Protein AF-A0A518C0G3-F1 (afdb_monomer)

InterPro domains:
  IPR006976 VanZ-LLP1 [PF04892] (58-134)

Sequence (285 aa):
MTGPGRDGVERLRRGRTPFERFADRAARPLLVVYAPVLVLATHWPGLALPSATPVFQTDKLVHVFAFGFLGWLALHCGFGVRLLGSHGSRLVTTLAVVVFALVDEYTQQFVNRYTGVEDAVANTIGVLTAFLISRPRHQIPRRDVLAWVSRVLNLVITPGLILLFLLPAANPYLIRLAEAVGLSRYGADKPGHLYVGAAWTVLLATAMPAGITRPRLSFLLTVVVMAASAPLIEWAQRGSGRGFEAADVYWHELGLLAALMAWALLAAAQPLLRRVGIGTRTHDR

Structure (mmCIF, N/CA/C/O backbone):
data_AF-A0A518C0G3-F1
#
_entry.id   AF-A0A518C0G3-F1
#
loop_
_atom_site.group_PDB
_atom_site.id
_atom_site.type_symbol
_atom_site.label_atom_id
_atom_site.label_alt_id
_atom_site.label_comp_id
_atom_site.label_asym_id
_atom_site.label_entity_id
_atom_site.label_seq_id
_atom_site.pdbx_PDB_ins_code
_atom_site.Cartn_x
_atom_site.Cartn_y
_atom_site.Cartn_z
_atom_site.occupancy
_atom_site.B_iso_or_equiv
_atom_site.auth_seq_id
_atom_site.auth_comp_id
_atom_site.auth_asym_id
_atom_site.auth_atom_id
_atom_site.pdbx_PDB_model_num
ATOM 1 N N . MET A 1 1 ? -3.080 -0.673 36.434 1.00 46.34 1 MET A N 1
ATOM 2 C CA . MET A 1 1 ? -3.834 -0.717 35.161 1.00 46.34 1 MET A CA 1
ATOM 3 C C . MET A 1 1 ? -4.753 -1.925 35.198 1.00 46.34 1 MET A C 1
ATOM 5 O O . MET A 1 1 ? -4.274 -3.045 35.082 1.00 46.34 1 MET A O 1
ATOM 9 N N . THR A 1 2 ? -6.045 -1.727 35.449 1.00 58.03 2 THR A N 1
ATOM 10 C CA . THR A 1 2 ? -7.036 -2.803 35.361 1.00 58.03 2 THR A CA 1
ATOM 11 C C . THR A 1 2 ? -7.244 -3.125 33.883 1.00 58.03 2 THR A C 1
ATOM 13 O O . THR A 1 2 ? -7.503 -2.232 33.076 1.00 58.03 2 THR A O 1
ATOM 16 N N . GLY A 1 3 ? -7.029 -4.385 33.497 1.00 54.09 3 GLY A N 1
ATOM 17 C CA . GLY A 1 3 ? -7.282 -4.827 32.127 1.00 54.09 3 GLY A CA 1
ATOM 18 C C . GLY A 1 3 ? -8.727 -4.521 31.714 1.00 54.09 3 GLY A C 1
ATOM 19 O O . GLY A 1 3 ? -9.587 -4.352 32.583 1.00 54.09 3 GLY A O 1
ATOM 20 N N . PRO A 1 4 ? -9.021 -4.435 30.406 1.00 56.25 4 PRO A N 1
ATOM 21 C CA . PRO A 1 4 ? -10.387 -4.227 29.949 1.00 56.25 4 PRO A CA 1
ATOM 22 C C . PRO A 1 4 ? -11.284 -5.302 30.573 1.00 56.25 4 PRO A C 1
ATOM 24 O O . PRO A 1 4 ? -11.034 -6.495 30.392 1.00 56.25 4 PRO A O 1
ATOM 27 N N . GLY A 1 5 ? -12.297 -4.880 31.338 1.00 75.38 5 GLY A N 1
ATOM 28 C CA . GLY A 1 5 ? -13.276 -5.792 31.933 1.00 75.38 5 GLY A CA 1
ATOM 29 C C . GLY A 1 5 ? -13.902 -6.696 30.866 1.00 75.38 5 GLY A C 1
ATOM 30 O O . GLY A 1 5 ? -13.868 -6.365 29.677 1.00 75.38 5 GLY A O 1
ATOM 31 N N . ARG A 1 6 ? -14.471 -7.842 31.268 1.00 74.62 6 ARG A N 1
ATOM 32 C CA . ARG A 1 6 ? -15.090 -8.832 30.355 1.00 74.62 6 ARG A CA 1
ATOM 33 C C . ARG A 1 6 ? -15.986 -8.181 29.285 1.00 74.62 6 ARG A C 1
ATOM 35 O O . ARG A 1 6 ? -15.892 -8.541 28.111 1.00 74.62 6 ARG A O 1
ATOM 42 N N . ASP A 1 7 ? -16.722 -7.139 29.656 1.00 74.94 7 ASP A N 1
ATOM 43 C CA . ASP A 1 7 ? -17.588 -6.343 28.778 1.00 74.94 7 ASP A CA 1
ATOM 44 C C . ASP A 1 7 ? -16.860 -5.676 27.599 1.00 74.94 7 ASP A C 1
ATOM 46 O O . ASP A 1 7 ? -17.432 -5.491 26.522 1.00 74.94 7 ASP A O 1
ATOM 50 N N . GLY A 1 8 ? -15.595 -5.293 27.780 1.00 66.62 8 GLY A N 1
ATOM 51 C CA . GLY A 1 8 ? -14.762 -4.709 26.730 1.00 66.62 8 GLY A CA 1
ATOM 52 C C . GLY A 1 8 ? -14.403 -5.736 25.658 1.00 66.62 8 GLY A C 1
ATOM 53 O O . GLY A 1 8 ? -14.511 -5.454 24.465 1.00 66.62 8 GLY A O 1
ATOM 54 N N . VAL A 1 9 ? -14.053 -6.958 26.070 1.00 65.06 9 VAL A N 1
ATOM 55 C CA . VAL A 1 9 ? -13.748 -8.067 25.150 1.00 65.06 9 VAL A CA 1
ATOM 56 C C . VAL A 1 9 ? -14.988 -8.464 24.347 1.00 65.06 9 VAL A C 1
ATOM 58 O O . VAL A 1 9 ? -14.898 -8.736 23.146 1.00 65.06 9 VAL A O 1
ATOM 61 N N . GLU A 1 10 ? -16.160 -8.449 24.977 1.00 69.75 10 GLU A N 1
ATOM 62 C CA . GLU A 1 10 ? -17.415 -8.792 24.314 1.00 69.75 10 GLU A CA 1
ATOM 63 C C . GLU A 1 10 ? -17.866 -7.724 23.309 1.00 69.75 10 GLU A C 1
ATOM 65 O O . GLU A 1 10 ? -18.252 -8.062 22.187 1.00 69.75 10 GLU A O 1
ATOM 70 N N . ARG A 1 11 ? -17.727 -6.432 23.642 1.00 69.81 11 ARG A N 1
ATOM 71 C CA . ARG A 1 11 ? -17.978 -5.338 22.685 1.00 69.81 11 ARG A CA 1
ATOM 72 C C . ARG A 1 11 ? -17.060 -5.420 21.469 1.00 69.81 11 ARG A C 1
ATOM 74 O O . ARG A 1 11 ? -17.524 -5.247 20.344 1.00 69.81 11 ARG A O 1
ATOM 81 N N . LEU A 1 12 ? -15.786 -5.754 21.677 1.00 64.50 12 LEU A N 1
ATOM 82 C CA . LEU A 1 12 ? -14.821 -5.945 20.592 1.00 64.50 12 LEU A CA 1
ATOM 83 C C . LEU A 1 12 ? -15.178 -7.133 19.686 1.00 64.50 12 LEU A C 1
ATOM 85 O O . LEU A 1 12 ? -14.951 -7.076 18.478 1.00 64.50 12 LEU A O 1
ATOM 89 N N . ARG A 1 13 ? -15.773 -8.199 20.236 1.00 65.62 13 ARG A N 1
ATOM 90 C CA . ARG A 1 13 ? -16.263 -9.343 19.449 1.00 65.62 13 ARG A CA 1
ATOM 91 C C . ARG A 1 13 ? -17.519 -9.023 18.638 1.00 65.62 13 ARG A C 1
ATOM 93 O O . ARG A 1 13 ? -17.646 -9.522 17.520 1.00 65.62 13 ARG A O 1
ATOM 100 N N . ARG A 1 14 ? -18.427 -8.195 19.167 1.00 71.75 14 ARG A N 1
ATOM 101 C CA . ARG A 1 14 ? -19.686 -7.829 18.490 1.00 71.75 14 ARG A CA 1
ATOM 102 C C . ARG A 1 14 ? -19.479 -6.927 17.266 1.00 71.75 14 ARG A C 1
ATOM 104 O O . ARG A 1 14 ? -20.322 -6.935 16.380 1.00 71.75 14 ARG A O 1
ATOM 111 N N . GLY A 1 15 ? -18.354 -6.213 17.178 1.00 70.00 15 GLY A N 1
ATOM 112 C CA . GLY A 1 15 ? -18.051 -5.311 16.060 1.00 70.00 15 GLY A CA 1
ATOM 113 C C . GLY A 1 15 ? -17.586 -5.974 14.756 1.00 70.00 15 GLY A C 1
ATOM 114 O O . GLY A 1 15 ? -17.488 -5.276 13.751 1.00 70.00 15 GLY A O 1
ATOM 115 N N . ARG A 1 16 ? -17.288 -7.284 14.743 1.00 75.19 16 ARG A N 1
ATOM 116 C CA . ARG A 1 16 ? -16.789 -7.967 13.533 1.00 75.19 16 ARG A CA 1
ATOM 117 C C . ARG A 1 16 ? -17.912 -8.428 12.615 1.00 75.19 16 ARG A C 1
ATOM 119 O O . ARG A 1 16 ? -18.912 -8.986 13.081 1.00 75.19 16 ARG A O 1
ATOM 126 N N . THR A 1 17 ? -17.707 -8.277 11.311 1.00 80.19 17 THR A N 1
ATOM 127 C CA . THR A 1 17 ? -18.634 -8.812 10.304 1.00 80.19 17 THR A CA 1
ATOM 128 C C . THR A 1 17 ? -18.590 -10.350 10.282 1.00 80.19 17 THR A C 1
ATOM 130 O O . THR A 1 17 ? -17.596 -10.954 10.705 1.00 80.19 17 THR A O 1
ATOM 133 N N . PRO A 1 18 ? -19.648 -11.037 9.806 1.00 81.25 18 PRO A N 1
ATOM 134 C CA . PRO A 1 18 ? -19.611 -12.488 9.608 1.00 81.25 18 PRO A CA 1
ATOM 135 C C . PRO A 1 18 ? -18.429 -12.943 8.740 1.00 81.25 18 PRO A C 1
ATOM 137 O O . PRO A 1 18 ? -17.791 -13.942 9.066 1.00 81.25 18 PRO A O 1
ATOM 140 N N . PHE A 1 19 ? -18.096 -12.165 7.705 1.00 78.69 19 PHE A N 1
ATOM 141 C CA . PHE A 1 19 ? -16.970 -12.423 6.811 1.00 78.69 19 PHE A CA 1
ATOM 142 C C . PHE A 1 19 ? -15.618 -12.360 7.533 1.00 78.69 19 PHE A C 1
ATOM 144 O O . PHE A 1 19 ? -14.830 -13.290 7.418 1.00 78.69 19 PHE A O 1
ATOM 151 N N . GLU A 1 20 ? -15.366 -11.332 8.352 1.00 78.88 20 GLU A N 1
ATOM 152 C CA . GLU A 1 20 ? -14.119 -11.220 9.131 1.00 78.88 20 GLU A CA 1
ATOM 153 C C . GLU A 1 20 ? -13.939 -12.401 10.095 1.00 78.88 20 GLU A C 1
ATOM 155 O O . GLU A 1 20 ? -12.840 -12.932 10.242 1.00 78.88 20 GLU A O 1
ATOM 160 N N . ARG A 1 21 ? -15.028 -12.860 10.729 1.00 82.44 21 ARG A N 1
ATOM 161 C CA . ARG A 1 21 ? -14.990 -14.042 11.607 1.00 82.44 21 ARG A CA 1
ATOM 162 C C . ARG A 1 21 ? -14.687 -15.323 10.840 1.00 82.44 21 ARG A C 1
ATOM 164 O O . ARG A 1 21 ? -13.979 -16.181 11.365 1.00 82.44 21 ARG A O 1
ATOM 171 N N . PHE A 1 22 ? -15.252 -15.473 9.645 1.00 83.75 22 PHE A N 1
ATOM 172 C CA . PHE A 1 22 ? -14.947 -16.594 8.764 1.00 83.75 22 PHE A CA 1
ATOM 173 C C . PHE A 1 22 ? -13.479 -16.553 8.324 1.00 83.75 22 PHE A C 1
ATOM 175 O O . PHE A 1 22 ? -12.771 -17.535 8.525 1.00 83.75 22 PHE A O 1
ATOM 182 N N . ALA A 1 23 ? -13.004 -15.401 7.842 1.00 82.31 23 ALA A N 1
ATOM 183 C CA . ALA A 1 23 ? -11.619 -15.180 7.438 1.00 82.31 23 ALA A CA 1
ATOM 184 C C . ALA A 1 23 ? -10.632 -15.504 8.568 1.00 82.31 23 ALA A C 1
ATOM 186 O O . ALA A 1 23 ? -9.712 -16.283 8.363 1.00 82.31 23 ALA A O 1
ATOM 187 N N . ASP A 1 24 ? -10.862 -15.003 9.787 1.00 84.31 24 ASP A N 1
ATOM 188 C CA . ASP A 1 24 ? -10.018 -15.305 10.952 1.00 84.31 24 ASP A CA 1
ATOM 189 C C . ASP A 1 24 ? -9.953 -16.813 11.273 1.00 84.31 24 ASP A C 1
ATOM 191 O O . ASP A 1 24 ? -8.913 -17.317 11.701 1.00 84.31 24 ASP A O 1
ATOM 195 N N . ARG A 1 25 ? -11.064 -17.544 11.100 1.00 87.00 25 ARG A N 1
ATOM 196 C CA . ARG A 1 25 ? -11.127 -18.995 11.356 1.00 87.00 25 ARG A CA 1
ATOM 197 C C . ARG A 1 25 ? -10.454 -19.797 10.249 1.00 87.00 25 ARG A C 1
ATOM 199 O O . ARG A 1 25 ? -9.753 -20.759 10.547 1.00 87.00 25 ARG A O 1
ATOM 206 N N . ALA A 1 26 ? -10.664 -19.396 9.000 1.00 88.62 26 ALA A N 1
ATOM 207 C CA . ALA A 1 26 ? -10.101 -20.053 7.830 1.00 88.62 26 ALA A CA 1
ATOM 208 C C . ALA A 1 26 ? -8.611 -19.732 7.640 1.00 88.62 26 ALA A C 1
ATOM 210 O O . ALA A 1 26 ? -7.885 -20.547 7.084 1.00 88.62 26 ALA A O 1
ATOM 211 N N . ALA A 1 27 ? -8.126 -18.589 8.136 1.00 88.69 27 ALA A N 1
ATOM 212 C CA . ALA A 1 27 ? -6.765 -18.125 7.881 1.00 88.69 27 ALA A CA 1
ATOM 213 C C . ALA A 1 27 ? -5.691 -19.123 8.324 1.00 88.69 27 ALA A C 1
ATOM 215 O O . ALA A 1 27 ? -4.725 -19.325 7.602 1.00 88.69 27 ALA A O 1
ATOM 216 N N . ARG A 1 28 ? -5.861 -19.774 9.482 1.00 85.88 28 ARG A N 1
ATOM 217 C CA . ARG A 1 28 ? -4.888 -20.756 9.993 1.00 85.88 28 ARG A CA 1
ATOM 218 C C . ARG A 1 28 ? -4.760 -21.995 9.107 1.00 85.88 28 ARG A C 1
ATOM 220 O O . ARG A 1 28 ? -3.645 -22.250 8.662 1.00 85.88 28 ARG A O 1
ATOM 227 N N . PRO A 1 29 ? -5.837 -22.761 8.836 1.00 84.62 29 PRO A N 1
ATOM 228 C CA . PRO A 1 29 ? -5.725 -23.912 7.948 1.00 84.62 29 PRO A CA 1
ATOM 229 C C . PRO A 1 29 ? -5.304 -23.496 6.536 1.00 84.62 29 PRO A C 1
ATOM 231 O O . PRO A 1 29 ? -4.465 -24.165 5.942 1.00 84.62 29 PRO A O 1
ATOM 234 N N . LEU A 1 30 ? -5.801 -22.360 6.029 1.00 87.88 30 LEU A N 1
ATOM 235 C CA . LEU A 1 30 ? -5.384 -21.850 4.724 1.00 87.88 30 LEU A CA 1
ATOM 236 C C . LEU A 1 30 ? -3.899 -21.513 4.690 1.00 87.88 30 LEU A C 1
ATOM 238 O O . LEU A 1 30 ? -3.251 -21.885 3.730 1.00 87.88 30 LEU A O 1
ATOM 242 N N . LEU A 1 31 ? -3.332 -20.873 5.714 1.00 87.88 31 LEU A N 1
ATOM 243 C CA . LEU A 1 31 ? -1.903 -20.559 5.740 1.00 87.88 31 LEU A CA 1
ATOM 244 C C . LEU A 1 31 ? -1.036 -21.822 5.751 1.00 87.88 31 LEU A C 1
ATOM 246 O O . LEU A 1 31 ? -0.038 -21.872 5.039 1.00 87.88 31 LEU A O 1
ATOM 250 N N . VAL A 1 32 ? -1.428 -22.833 6.535 1.00 84.12 32 VAL A N 1
ATOM 251 C CA . VAL A 1 32 ? -0.708 -24.116 6.627 1.00 84.12 32 VAL A CA 1
ATOM 252 C C . VAL A 1 32 ? -0.649 -24.824 5.275 1.00 84.12 32 VAL A C 1
ATOM 254 O O . VAL A 1 32 ? 0.361 -25.444 4.970 1.00 84.12 32 VAL A O 1
ATOM 257 N N . VAL A 1 33 ? -1.701 -24.718 4.461 1.00 87.44 33 VAL A N 1
ATOM 258 C CA . VAL A 1 33 ? -1.741 -25.310 3.114 1.00 87.44 33 VAL A CA 1
ATOM 259 C C . VAL A 1 33 ? -1.098 -24.389 2.074 1.00 87.44 33 VAL A C 1
ATOM 261 O O . VAL A 1 33 ? -0.327 -24.838 1.233 1.00 87.44 33 VAL A O 1
ATOM 264 N N . TYR A 1 34 ? -1.394 -23.093 2.133 1.00 89.50 34 TYR A N 1
ATOM 265 C CA . TYR A 1 34 ? -1.005 -22.110 1.127 1.00 89.50 34 TYR A CA 1
ATOM 266 C C . TYR A 1 34 ? 0.494 -21.824 1.131 1.00 89.50 34 TYR A C 1
ATOM 268 O O . TYR A 1 34 ? 1.073 -21.714 0.059 1.00 89.50 34 TYR A O 1
ATOM 276 N N . ALA A 1 35 ? 1.142 -21.728 2.297 1.00 89.75 35 ALA A N 1
ATOM 277 C CA . ALA A 1 35 ? 2.574 -21.433 2.346 1.00 89.75 35 ALA A CA 1
ATOM 278 C C . ALA A 1 35 ? 3.430 -22.530 1.670 1.00 89.75 35 ALA A C 1
ATOM 280 O O . ALA A 1 35 ? 4.239 -22.172 0.817 1.00 89.75 35 ALA A O 1
ATOM 281 N N . PRO A 1 36 ? 3.230 -23.841 1.927 1.00 87.50 36 PRO A N 1
ATOM 282 C CA . PRO A 1 36 ? 3.908 -24.894 1.167 1.00 87.50 36 PRO A CA 1
ATOM 283 C C . PRO A 1 36 ? 3.595 -24.867 -0.331 1.00 87.50 36 PRO A C 1
ATOM 285 O O . PRO A 1 36 ? 4.504 -25.025 -1.138 1.00 87.50 36 PRO A O 1
ATOM 288 N N . VAL A 1 37 ? 2.331 -24.643 -0.713 1.00 91.69 37 VAL A N 1
ATOM 289 C CA . VAL A 1 37 ? 1.944 -24.528 -2.132 1.00 91.69 37 VAL A CA 1
ATOM 290 C C . VAL A 1 37 ? 2.673 -23.366 -2.803 1.00 91.69 37 VAL A C 1
ATOM 292 O O . VAL A 1 37 ? 3.155 -23.523 -3.920 1.00 91.69 37 VAL A O 1
ATOM 295 N N . LEU A 1 38 ? 2.789 -22.227 -2.118 1.00 92.75 38 LEU A N 1
ATOM 296 C CA . LEU A 1 38 ? 3.497 -21.058 -2.621 1.00 92.75 38 LEU A CA 1
ATOM 297 C C . LEU A 1 38 ? 4.988 -21.353 -2.825 1.00 92.75 38 LEU A C 1
ATOM 299 O O . LEU A 1 38 ? 5.482 -21.103 -3.916 1.00 92.75 38 LEU A O 1
ATOM 303 N N . VAL A 1 39 ? 5.662 -21.955 -1.837 1.00 92.25 39 VAL A N 1
ATOM 304 C CA . VAL A 1 39 ? 7.082 -22.352 -1.948 1.00 92.25 39 VAL A CA 1
ATOM 305 C C . VAL A 1 39 ? 7.291 -23.320 -3.113 1.00 92.25 39 VAL A C 1
ATOM 307 O O . VAL A 1 39 ? 8.200 -23.146 -3.917 1.00 92.25 39 VAL A O 1
ATOM 310 N N . LEU A 1 40 ? 6.433 -24.338 -3.243 1.00 92.62 40 LEU A N 1
ATOM 311 C CA . LEU A 1 40 ? 6.517 -25.293 -4.352 1.00 92.62 40 LEU A CA 1
ATOM 312 C C . LEU A 1 40 ? 6.304 -24.615 -5.710 1.00 92.62 40 LEU A C 1
ATOM 314 O O . LEU A 1 40 ? 6.968 -24.978 -6.677 1.00 92.62 40 LEU A O 1
ATOM 318 N N . ALA A 1 41 ? 5.398 -23.638 -5.787 1.00 91.56 41 ALA A N 1
ATOM 319 C CA . ALA A 1 41 ? 5.136 -22.893 -7.010 1.00 91.56 41 ALA A CA 1
ATOM 320 C C . ALA A 1 41 ? 6.315 -21.984 -7.397 1.00 91.56 41 ALA A C 1
ATOM 322 O O . ALA A 1 41 ? 6.698 -21.964 -8.565 1.00 91.56 41 ALA A O 1
ATOM 323 N N . THR A 1 42 ? 6.923 -21.273 -6.442 1.00 92.75 42 THR A N 1
ATOM 324 C CA . THR A 1 42 ? 8.071 -20.385 -6.704 1.00 92.75 42 THR A CA 1
ATOM 325 C C . THR A 1 42 ? 9.347 -21.161 -7.040 1.00 92.75 42 THR A C 1
ATOM 327 O O . THR A 1 42 ? 10.171 -20.696 -7.831 1.00 92.75 42 THR A O 1
ATOM 330 N N . HIS A 1 43 ? 9.474 -22.386 -6.522 1.00 93.69 43 HIS A N 1
ATOM 331 C CA . HIS A 1 43 ? 10.603 -23.284 -6.772 1.00 93.69 43 HIS A CA 1
ATOM 332 C C . HIS A 1 43 ? 10.378 -24.262 -7.933 1.00 93.69 43 HIS A C 1
ATOM 334 O O . HIS A 1 43 ? 11.219 -25.133 -8.164 1.00 93.69 43 HIS A O 1
ATOM 340 N N . TRP A 1 44 ? 9.270 -24.150 -8.674 1.00 92.31 44 TRP A N 1
ATOM 341 C CA . TRP A 1 44 ? 8.991 -25.067 -9.775 1.00 92.31 44 TRP A CA 1
ATOM 342 C C . TRP A 1 44 ? 9.977 -24.847 -10.939 1.00 92.31 44 TRP A C 1
ATOM 344 O O . TRP A 1 44 ? 9.965 -23.773 -11.554 1.00 92.31 44 TRP A O 1
ATOM 354 N N . PRO A 1 45 ? 10.827 -25.834 -11.292 1.00 91.12 45 PRO A N 1
ATOM 355 C CA . PRO A 1 45 ? 11.850 -25.648 -12.316 1.00 91.12 45 PRO A CA 1
ATOM 356 C C . PRO A 1 45 ? 11.234 -25.346 -13.683 1.00 91.12 45 PRO A C 1
ATOM 358 O O . PRO A 1 45 ? 10.288 -26.004 -14.115 1.00 91.12 45 PRO A O 1
ATOM 361 N N . GLY A 1 46 ? 11.782 -24.350 -14.381 1.00 84.56 46 GLY A N 1
ATOM 362 C CA . GLY A 1 46 ? 11.328 -23.985 -15.726 1.00 84.56 46 GLY A CA 1
ATOM 363 C C . GLY A 1 46 ? 9.932 -23.357 -15.790 1.00 84.56 46 GLY A C 1
ATOM 364 O O . GLY A 1 46 ? 9.402 -23.190 -16.888 1.00 84.56 46 GLY A O 1
ATOM 365 N N . LEU A 1 47 ? 9.329 -22.985 -14.653 1.00 84.12 47 LEU A N 1
ATOM 366 C CA . LEU A 1 47 ? 8.103 -22.194 -14.664 1.00 84.12 47 LEU A CA 1
ATOM 367 C C . LEU A 1 47 ? 8.417 -20.798 -15.216 1.00 84.12 47 LEU A C 1
ATOM 369 O O . LEU A 1 47 ? 9.069 -19.991 -14.554 1.00 84.12 47 LEU A O 1
ATOM 373 N N . ALA A 1 48 ? 7.963 -20.530 -16.437 1.00 83.50 48 ALA A N 1
ATOM 374 C CA . ALA A 1 48 ? 8.017 -19.220 -17.068 1.00 83.50 48 ALA A CA 1
ATOM 375 C C . ALA A 1 48 ? 6.588 -18.694 -17.214 1.00 83.50 48 ALA A C 1
ATOM 377 O O . ALA A 1 48 ? 5.761 -19.298 -17.900 1.00 83.50 48 ALA A O 1
ATOM 378 N N . LEU A 1 49 ? 6.285 -17.578 -16.553 1.00 81.62 49 LEU A N 1
ATOM 379 C CA . LEU A 1 49 ? 5.010 -16.902 -16.748 1.00 81.62 49 LEU A CA 1
ATOM 380 C C . LEU A 1 49 ? 5.064 -16.070 -18.039 1.00 81.62 49 LEU A C 1
ATOM 382 O O . LEU A 1 49 ? 6.091 -15.446 -18.316 1.00 81.62 49 LEU A O 1
ATOM 386 N N . PRO A 1 50 ? 3.981 -16.030 -18.839 1.00 80.31 50 PRO A N 1
ATOM 387 C CA . PRO A 1 50 ? 3.933 -15.189 -20.028 1.00 80.31 50 PRO A CA 1
ATOM 388 C C . PRO A 1 50 ? 4.164 -13.720 -19.652 1.00 80.31 50 PRO A C 1
ATOM 390 O O . PRO A 1 50 ? 3.387 -13.137 -18.890 1.00 80.31 50 PRO A O 1
ATOM 393 N N . SER A 1 51 ? 5.212 -13.100 -20.192 1.00 76.88 51 SER A N 1
ATOM 394 C CA . SER A 1 51 ? 5.408 -11.656 -20.092 1.00 76.88 51 SER A CA 1
ATOM 395 C C . SER A 1 51 ? 4.638 -10.981 -21.226 1.00 76.88 51 SER A C 1
ATOM 397 O O . SER A 1 51 ? 4.957 -11.134 -22.401 1.00 76.88 51 SER A O 1
ATOM 399 N N . ALA A 1 52 ? 3.568 -10.257 -20.883 1.00 67.62 52 ALA A N 1
ATOM 400 C CA . ALA A 1 52 ? 2.729 -9.600 -21.885 1.00 67.62 52 ALA A CA 1
ATOM 401 C C . ALA A 1 52 ? 3.495 -8.494 -22.632 1.00 67.62 52 ALA A C 1
ATOM 403 O O . ALA A 1 52 ? 3.302 -8.318 -23.831 1.00 67.62 52 ALA A O 1
ATOM 404 N N . THR A 1 53 ? 4.367 -7.754 -21.933 1.00 73.25 53 THR A N 1
ATOM 405 C CA . THR A 1 53 ? 5.258 -6.729 -22.503 1.00 73.25 53 THR A CA 1
ATOM 406 C C . THR A 1 53 ? 6.487 -6.511 -21.599 1.00 73.25 53 THR A C 1
ATOM 408 O O . THR A 1 53 ? 6.435 -6.870 -20.421 1.00 73.25 53 THR A O 1
ATOM 411 N N . PRO A 1 54 ? 7.569 -5.860 -22.080 1.00 69.88 54 PRO A N 1
ATOM 412 C CA . PRO A 1 54 ? 8.720 -5.488 -21.241 1.00 69.88 54 PRO A CA 1
ATOM 413 C C . PRO A 1 54 ? 8.355 -4.573 -20.061 1.00 69.88 54 PRO A C 1
ATOM 415 O O . PRO A 1 54 ? 9.021 -4.585 -19.030 1.00 69.88 54 PRO A O 1
ATOM 418 N N . VAL A 1 55 ? 7.290 -3.783 -20.227 1.00 59.62 55 VAL A N 1
ATOM 419 C CA . VAL A 1 55 ? 6.817 -2.777 -19.267 1.00 59.62 55 VAL A CA 1
ATOM 420 C C . VAL A 1 55 ? 5.852 -3.378 -18.245 1.00 59.62 55 VAL A C 1
ATOM 422 O O . VAL A 1 55 ? 5.870 -3.013 -17.074 1.00 59.62 55 VAL A O 1
ATOM 425 N N . PHE A 1 56 ? 5.002 -4.301 -18.689 1.00 67.50 56 PHE A N 1
ATOM 426 C CA . PHE A 1 56 ? 4.005 -4.964 -17.862 1.00 67.50 56 PHE A CA 1
ATOM 427 C C . PHE A 1 56 ? 4.343 -6.445 -17.748 1.00 67.50 56 PHE A C 1
ATOM 429 O O . PHE A 1 56 ? 3.915 -7.283 -18.548 1.00 67.50 56 PHE A O 1
ATOM 436 N N . GLN A 1 57 ? 5.149 -6.749 -16.739 1.00 80.12 57 GLN A N 1
ATOM 437 C CA . GLN A 1 57 ? 5.542 -8.110 -16.423 1.00 80.12 57 GLN A CA 1
ATOM 438 C C . GLN A 1 57 ? 4.467 -8.729 -15.526 1.00 80.12 57 GLN A C 1
ATOM 440 O O . GLN A 1 57 ? 4.450 -8.507 -14.316 1.00 80.12 57 GLN A O 1
ATOM 445 N N . THR A 1 58 ? 3.548 -9.488 -16.133 1.00 83.62 58 THR A N 1
ATOM 446 C CA . THR A 1 58 ? 2.449 -10.191 -15.441 1.00 83.62 58 THR A CA 1
ATOM 447 C C . THR A 1 58 ? 2.951 -11.037 -14.266 1.00 83.62 58 THR A C 1
ATOM 449 O O . THR A 1 58 ? 2.285 -11.121 -13.238 1.00 83.62 58 THR A O 1
ATOM 452 N N . ASP A 1 59 ? 4.159 -11.582 -14.394 1.00 88.56 59 ASP A N 1
ATOM 453 C CA . ASP A 1 59 ? 4.928 -12.238 -13.338 1.00 88.56 59 ASP A CA 1
ATOM 454 C C . ASP A 1 59 ? 4.993 -11.411 -12.037 1.00 88.56 59 ASP A C 1
ATOM 456 O O . ASP A 1 59 ? 4.549 -11.867 -10.985 1.00 88.56 59 ASP A O 1
ATOM 460 N N . LYS A 1 60 ? 5.377 -10.131 -12.108 1.00 87.69 60 LYS A N 1
ATOM 461 C CA . LYS A 1 60 ? 5.489 -9.259 -10.923 1.00 87.69 60 LYS A CA 1
ATOM 462 C C . LYS A 1 60 ? 4.148 -9.020 -10.237 1.00 87.69 60 LYS A C 1
ATOM 464 O O . LYS A 1 60 ? 4.086 -8.905 -9.015 1.00 87.69 60 LYS A O 1
ATOM 469 N N . LEU A 1 61 ? 3.051 -8.977 -10.995 1.00 84.94 61 LEU A N 1
ATOM 470 C CA . LEU A 1 61 ? 1.716 -8.898 -10.398 1.00 84.94 61 LEU A CA 1
ATOM 471 C C . LEU A 1 61 ? 1.355 -10.180 -9.658 1.00 84.94 61 LEU A C 1
ATOM 473 O O . LEU A 1 61 ? 0.804 -10.103 -8.560 1.00 84.94 61 LEU A O 1
ATOM 477 N N . VAL A 1 62 ? 1.684 -11.342 -10.226 1.00 91.25 62 VAL A N 1
ATOM 478 C CA . VAL A 1 62 ? 1.488 -12.632 -9.554 1.00 91.25 62 VAL A CA 1
ATOM 479 C C . VAL A 1 62 ? 2.246 -12.647 -8.229 1.00 91.25 62 VAL A C 1
ATOM 481 O O . VAL A 1 62 ? 1.643 -12.975 -7.211 1.00 91.25 62 VAL A O 1
ATOM 484 N N . HIS A 1 63 ? 3.494 -12.181 -8.209 1.00 93.69 63 HIS A N 1
ATOM 485 C CA . HIS A 1 63 ? 4.292 -12.017 -6.992 1.00 93.69 63 HIS A CA 1
ATOM 486 C C . HIS A 1 63 ? 3.615 -11.101 -5.951 1.00 93.69 63 HIS A C 1
ATOM 488 O O . HIS A 1 63 ? 3.399 -11.510 -4.804 1.00 93.69 63 HIS A O 1
ATOM 494 N N . VAL A 1 64 ? 3.170 -9.900 -6.351 1.00 87.19 64 VAL A N 1
ATOM 495 C CA . VAL A 1 64 ? 2.440 -8.969 -5.465 1.00 87.19 64 VAL A CA 1
ATOM 496 C C . VAL A 1 64 ? 1.197 -9.628 -4.859 1.00 87.19 64 VAL A C 1
ATOM 498 O O . VAL A 1 64 ? 0.980 -9.550 -3.647 1.00 87.19 64 VAL A O 1
ATOM 501 N N . PHE A 1 65 ? 0.367 -10.286 -5.671 1.00 90.75 65 PHE A N 1
ATOM 502 C CA . PHE A 1 65 ? -0.862 -10.912 -5.182 1.00 90.75 65 PHE A CA 1
ATOM 503 C C . PHE A 1 65 ? -0.584 -12.143 -4.318 1.00 90.75 65 PHE A C 1
ATOM 505 O O . PHE A 1 65 ? -1.214 -12.300 -3.269 1.00 90.75 65 PHE A O 1
ATOM 512 N N . ALA A 1 66 ? 0.367 -12.987 -4.714 1.00 94.38 66 ALA A N 1
ATOM 513 C CA . ALA A 1 66 ? 0.677 -14.227 -4.022 1.00 94.38 66 ALA A CA 1
ATOM 514 C C . ALA A 1 66 ? 1.226 -13.965 -2.613 1.00 94.38 66 ALA A C 1
ATOM 516 O O . ALA A 1 66 ? 0.730 -14.537 -1.632 1.00 94.38 66 ALA A O 1
ATOM 517 N N . PHE A 1 67 ? 2.181 -13.040 -2.492 1.00 94.69 67 PHE A N 1
ATOM 518 C CA . PHE A 1 67 ? 2.758 -12.655 -1.205 1.00 94.69 67 PHE A CA 1
ATOM 519 C C . PHE A 1 67 ? 1.870 -11.686 -0.417 1.00 94.69 67 PHE A C 1
ATOM 521 O O . PHE A 1 67 ? 1.865 -11.717 0.816 1.00 94.69 67 PHE A O 1
ATOM 528 N N . GLY A 1 68 ? 1.036 -10.888 -1.089 1.00 91.81 68 GLY A N 1
ATOM 529 C CA . GLY A 1 68 ? -0.018 -10.123 -0.426 1.00 91.81 68 GLY A CA 1
ATOM 530 C C . GLY A 1 68 ? -1.058 -11.019 0.239 1.00 91.81 68 GLY A C 1
ATOM 531 O O . GLY A 1 68 ? -1.417 -10.798 1.398 1.00 91.81 68 GLY A O 1
ATOM 532 N N . PHE A 1 69 ? -1.488 -12.089 -0.430 1.00 94.62 69 PHE A N 1
ATOM 533 C CA . PHE A 1 69 ? -2.390 -13.063 0.177 1.00 94.62 69 PHE A CA 1
ATOM 534 C C . PHE A 1 69 ? -1.726 -13.803 1.348 1.00 94.62 69 PHE A C 1
ATOM 536 O O . PHE A 1 69 ? -2.348 -13.943 2.404 1.00 94.62 69 PHE A O 1
ATOM 543 N N . LEU A 1 70 ? -0.441 -14.167 1.228 1.00 94.56 70 LEU A N 1
ATOM 544 C CA . LEU A 1 70 ? 0.337 -14.731 2.338 1.00 94.56 70 LEU A CA 1
ATOM 545 C C . LEU A 1 70 ? 0.372 -13.787 3.553 1.00 94.56 70 LEU A C 1
ATOM 547 O O . LEU A 1 70 ? 0.047 -14.194 4.672 1.00 94.56 70 LEU A O 1
ATOM 551 N N . GLY A 1 71 ? 0.718 -12.514 3.338 1.00 91.81 71 GLY A N 1
ATOM 552 C CA . GLY A 1 71 ? 0.746 -11.496 4.389 1.00 91.81 71 GLY A CA 1
ATOM 553 C C . GLY A 1 71 ? -0.622 -11.295 5.040 1.00 91.81 71 GLY A C 1
ATOM 554 O O . GLY A 1 71 ? -0.729 -11.206 6.266 1.00 91.81 71 GLY A O 1
ATOM 555 N N . TRP A 1 72 ? -1.690 -11.300 4.240 1.00 91.81 72 TRP A N 1
ATOM 556 C CA . TRP A 1 72 ? -3.062 -11.185 4.729 1.00 91.81 72 TRP A CA 1
ATOM 557 C C . TRP A 1 72 ? -3.447 -12.375 5.615 1.00 91.81 72 TRP A C 1
ATOM 559 O O . TRP A 1 72 ? -3.946 -12.164 6.726 1.00 91.81 72 TRP A O 1
ATOM 569 N N . LEU A 1 73 ? -3.154 -13.608 5.184 1.00 89.50 73 LEU A N 1
ATOM 570 C CA . LEU A 1 73 ? -3.379 -14.823 5.971 1.00 89.50 73 LEU A CA 1
ATOM 571 C C . LEU A 1 73 ? -2.594 -14.796 7.286 1.00 89.50 73 LEU A C 1
ATOM 573 O O . LEU A 1 73 ? -3.160 -15.074 8.344 1.00 89.50 73 LEU A O 1
ATOM 577 N N . ALA A 1 74 ? -1.318 -14.408 7.255 1.00 90.31 74 ALA A N 1
ATOM 578 C CA . ALA A 1 74 ? -0.476 -14.330 8.447 1.00 90.31 74 ALA A CA 1
ATOM 579 C C . ALA A 1 74 ? -1.025 -13.327 9.480 1.00 90.31 74 ALA A C 1
ATOM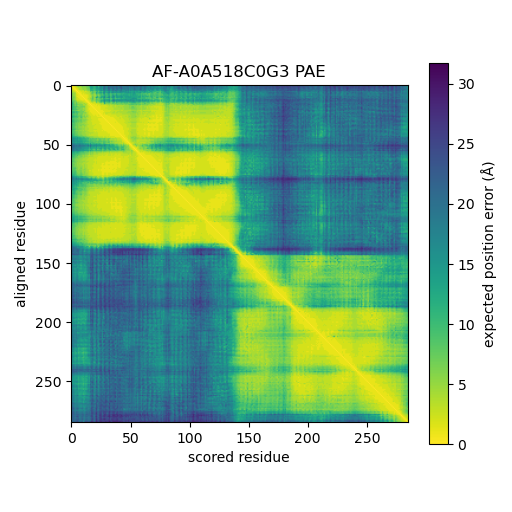 581 O O . ALA A 1 74 ? -1.127 -13.636 10.675 1.00 90.31 74 ALA A O 1
ATOM 582 N N . LEU A 1 75 ? -1.468 -12.151 9.025 1.00 89.06 75 LEU A N 1
ATOM 583 C CA . LEU A 1 75 ? -2.092 -11.135 9.877 1.00 89.06 75 LEU A CA 1
ATOM 584 C C . LEU A 1 75 ? -3.430 -11.618 10.469 1.00 89.06 75 LEU A C 1
ATOM 586 O O . LEU A 1 75 ? -3.706 -11.362 11.646 1.00 89.06 75 LEU A O 1
ATOM 590 N N . HIS A 1 76 ? -4.225 -12.378 9.705 1.00 88.31 76 HIS A N 1
ATOM 591 C CA . HIS A 1 76 ? -5.483 -12.988 10.164 1.00 88.31 76 HIS A CA 1
ATOM 592 C C . HIS A 1 76 ? -5.289 -14.273 10.981 1.00 88.31 76 HIS A C 1
ATOM 594 O O . HIS A 1 76 ? -6.174 -14.681 11.728 1.00 88.31 76 HIS A O 1
ATOM 600 N N . CYS A 1 77 ? -4.119 -14.897 10.972 1.00 86.44 77 CYS A N 1
ATOM 601 C CA . CYS A 1 77 ? -3.800 -15.921 11.966 1.00 86.44 77 CYS A CA 1
ATOM 602 C C . CYS A 1 77 ? -3.534 -15.293 13.339 1.00 86.44 77 CYS A C 1
ATOM 604 O O . CYS A 1 77 ? -3.813 -15.903 14.380 1.00 86.44 77 CYS A O 1
ATOM 606 N N . GLY A 1 78 ? -3.045 -14.048 13.336 1.00 77.75 78 GLY A N 1
ATOM 607 C CA . GLY A 1 78 ? -2.594 -13.333 14.520 1.00 77.75 78 GLY A CA 1
ATOM 608 C C . GLY A 1 78 ? -1.482 -14.080 15.228 1.00 77.75 78 GLY A C 1
ATOM 609 O O . GLY A 1 78 ? -1.633 -14.385 16.413 1.00 77.75 78 GLY A O 1
ATOM 610 N N . PHE A 1 79 ? -0.401 -14.385 14.503 1.00 68.25 79 PHE A N 1
ATOM 611 C CA . PHE A 1 79 ? 0.865 -14.834 15.085 1.00 68.25 79 PHE A CA 1
ATOM 612 C C . PHE A 1 79 ? 1.434 -13.709 15.948 1.00 68.25 79 PHE A C 1
ATOM 614 O O . PHE A 1 79 ? 2.273 -12.917 15.530 1.00 68.25 79 PHE A O 1
ATOM 621 N N . GLY A 1 80 ? 0.865 -13.565 17.139 1.00 56.28 80 GLY A N 1
ATOM 622 C CA . GLY A 1 80 ? 1.171 -12.486 18.047 1.00 56.28 80 GLY A CA 1
ATOM 623 C C . GLY A 1 80 ? 2.044 -12.965 19.176 1.00 56.28 80 GLY A C 1
ATOM 624 O O . GLY A 1 80 ? 1.617 -13.762 20.013 1.00 56.28 80 GLY A O 1
ATOM 625 N N . VAL A 1 81 ? 3.236 -12.383 19.245 1.00 57.88 81 VAL A N 1
ATOM 626 C CA . VAL A 1 81 ? 3.984 -12.262 20.490 1.00 57.88 81 VAL A CA 1
ATOM 627 C C . VAL A 1 81 ? 3.080 -11.488 21.450 1.00 57.88 81 VAL A C 1
ATOM 629 O O . VAL A 1 81 ? 2.894 -10.279 21.298 1.00 57.88 81 VAL A O 1
ATOM 632 N N . ARG A 1 82 ? 2.464 -12.188 22.416 1.00 61.69 82 ARG A N 1
ATOM 633 C CA . ARG A 1 82 ? 1.483 -11.619 23.368 1.00 61.69 82 ARG A CA 1
ATOM 634 C C . ARG A 1 82 ? 1.999 -10.375 24.111 1.00 61.69 82 ARG A C 1
ATOM 636 O O . ARG A 1 82 ? 1.197 -9.616 24.640 1.00 61.69 82 ARG A O 1
ATOM 643 N N . LEU A 1 83 ? 3.313 -10.162 24.113 1.00 62.19 83 LEU A N 1
ATOM 644 C CA . LEU A 1 83 ? 4.013 -9.078 24.794 1.00 62.19 83 LEU A CA 1
ATOM 645 C C . LEU A 1 83 ? 3.953 -7.719 24.062 1.00 62.19 83 LEU A C 1
ATOM 647 O O . LEU A 1 83 ? 4.113 -6.695 24.711 1.00 62.19 83 LEU A O 1
ATOM 651 N N . LEU A 1 84 ? 3.708 -7.670 22.742 1.00 62.72 84 LEU A N 1
ATOM 652 C CA . LEU A 1 84 ? 3.932 -6.453 21.926 1.00 62.72 84 LEU A CA 1
ATOM 653 C C . LEU A 1 84 ? 2.671 -5.632 21.587 1.00 62.72 84 LEU A C 1
ATOM 655 O O . LEU A 1 84 ? 2.719 -4.703 20.776 1.00 62.72 84 LEU A O 1
ATOM 659 N N . GLY A 1 85 ? 1.521 -5.958 22.181 1.00 70.75 85 GLY A N 1
ATOM 660 C CA . GLY A 1 85 ? 0.243 -5.332 21.823 1.00 70.75 85 GLY A CA 1
ATOM 661 C C . GLY A 1 85 ? -0.166 -5.584 20.359 1.00 70.75 85 GLY A C 1
ATOM 662 O O . GLY A 1 85 ? 0.504 -6.288 19.604 1.00 70.75 85 GLY A O 1
ATOM 663 N N . SER A 1 86 ? -1.302 -5.027 19.930 1.00 75.19 86 SER A N 1
ATOM 664 C CA . SER A 1 86 ? -1.880 -5.330 18.608 1.00 75.19 86 SER A CA 1
ATOM 665 C C . SER A 1 86 ? -1.077 -4.756 17.437 1.00 75.19 86 SER A C 1
ATOM 667 O O . SER A 1 86 ? -0.954 -5.409 16.404 1.00 75.19 86 SER A O 1
ATOM 669 N N . HIS A 1 87 ? -0.525 -3.550 17.580 1.00 76.50 87 HIS A N 1
ATOM 670 C CA . HIS A 1 87 ? 0.265 -2.907 16.528 1.00 76.50 87 HIS A CA 1
ATOM 671 C C . HIS A 1 87 ? 1.660 -3.521 16.410 1.00 76.50 87 HIS A C 1
ATOM 673 O O . HIS A 1 87 ? 2.071 -3.858 15.302 1.00 76.50 87 HIS A O 1
ATOM 679 N N . GLY A 1 88 ? 2.346 -3.736 17.539 1.00 73.75 88 GLY A N 1
ATOM 680 C CA . GLY A 1 88 ? 3.664 -4.368 17.556 1.00 73.75 88 GLY A CA 1
ATOM 681 C C . GLY A 1 88 ? 3.610 -5.804 17.042 1.00 73.75 88 GLY A C 1
ATOM 682 O O . GLY A 1 88 ? 4.409 -6.174 16.189 1.00 73.75 88 GLY A O 1
ATOM 683 N N . SER A 1 89 ? 2.597 -6.579 17.449 1.00 78.44 89 SER A N 1
ATOM 684 C CA . SER A 1 89 ? 2.364 -7.919 16.897 1.00 78.44 89 SER A CA 1
ATOM 685 C C . SER A 1 89 ? 2.219 -7.899 15.376 1.00 78.44 89 SER A C 1
ATOM 687 O O . SER A 1 89 ? 2.852 -8.709 14.713 1.00 78.44 89 SER A O 1
ATOM 689 N N . ARG A 1 90 ? 1.419 -6.985 14.811 1.00 85.31 90 ARG A N 1
ATOM 690 C CA . ARG A 1 90 ? 1.230 -6.908 13.354 1.00 85.31 90 ARG A CA 1
ATOM 691 C C . ARG A 1 90 ? 2.504 -6.518 12.620 1.00 85.31 90 ARG A C 1
ATOM 693 O O . ARG A 1 90 ? 2.767 -7.073 11.558 1.00 85.31 90 ARG A O 1
ATOM 700 N N . LEU A 1 91 ? 3.265 -5.572 13.167 1.00 83.06 91 LEU A N 1
ATOM 701 C CA . LEU A 1 91 ? 4.538 -5.162 12.585 1.00 83.06 91 LEU A CA 1
ATOM 702 C C . LEU A 1 91 ? 5.512 -6.344 12.550 1.00 83.06 91 LEU A C 1
ATOM 704 O O . LEU A 1 91 ? 6.035 -6.654 11.488 1.00 83.06 91 LEU A O 1
ATOM 708 N N . VAL A 1 92 ? 5.674 -7.059 13.668 1.00 79.31 92 VAL A N 1
ATOM 709 C CA . VAL A 1 92 ? 6.536 -8.251 13.740 1.00 79.31 92 VAL A CA 1
ATOM 710 C C . VAL A 1 92 ? 6.072 -9.342 12.777 1.00 79.31 92 VAL A C 1
ATOM 712 O O . VAL A 1 92 ? 6.897 -9.888 12.055 1.00 79.31 92 VAL A O 1
ATOM 715 N N . THR A 1 93 ? 4.766 -9.629 12.702 1.00 84.75 93 THR A N 1
ATOM 716 C CA . THR A 1 93 ? 4.231 -10.582 11.713 1.00 84.75 93 THR A CA 1
ATOM 717 C C . THR A 1 93 ? 4.565 -10.146 10.286 1.00 84.75 93 THR A C 1
ATOM 719 O O . THR A 1 93 ? 4.990 -10.965 9.485 1.00 84.75 93 THR A O 1
ATOM 722 N N . THR A 1 94 ? 4.410 -8.860 9.968 1.00 86.81 94 THR A N 1
ATOM 723 C CA . THR A 1 94 ? 4.691 -8.328 8.624 1.00 86.81 94 THR A CA 1
ATOM 724 C C . THR A 1 94 ? 6.166 -8.466 8.281 1.00 86.81 94 THR A C 1
ATOM 726 O O . THR A 1 94 ? 6.489 -8.982 7.219 1.00 86.81 94 THR A O 1
ATOM 729 N N . LEU A 1 95 ? 7.059 -8.079 9.196 1.00 82.12 95 LEU A N 1
ATOM 730 C CA . LEU A 1 95 ? 8.502 -8.230 9.016 1.00 82.12 95 LEU A CA 1
ATOM 731 C C . LEU A 1 95 ? 8.896 -9.699 8.838 1.00 82.12 95 LEU A C 1
ATOM 733 O O . LEU A 1 95 ? 9.683 -10.004 7.952 1.00 82.12 95 LEU A O 1
ATOM 737 N N . ALA A 1 96 ? 8.308 -10.613 9.614 1.00 83.12 96 ALA A N 1
ATOM 738 C CA . ALA A 1 96 ? 8.555 -12.044 9.465 1.00 83.12 96 ALA A CA 1
ATOM 739 C C . ALA A 1 96 ? 8.134 -12.567 8.081 1.00 83.12 96 ALA A C 1
ATOM 741 O O . ALA A 1 96 ? 8.860 -13.354 7.483 1.00 83.12 96 ALA A O 1
ATOM 742 N N . VAL A 1 97 ? 6.996 -12.106 7.546 1.00 90.69 97 VAL A N 1
ATOM 743 C CA . VAL A 1 97 ? 6.544 -12.496 6.200 1.00 90.69 97 VAL A CA 1
ATOM 744 C C . VAL A 1 97 ? 7.406 -11.857 5.106 1.00 90.69 97 VAL A C 1
ATOM 746 O O . VAL A 1 97 ? 7.686 -12.518 4.113 1.00 90.69 97 VAL A O 1
ATOM 749 N N . VAL A 1 98 ? 7.876 -10.616 5.281 1.00 87.69 98 VAL A N 1
ATOM 750 C CA . VAL A 1 98 ? 8.846 -10.003 4.353 1.00 87.69 98 VAL A CA 1
ATOM 751 C C . VAL A 1 98 ? 10.143 -10.809 4.337 1.00 87.69 98 VAL A C 1
ATOM 753 O O . VAL A 1 98 ? 10.610 -11.175 3.268 1.00 87.69 98 VAL A O 1
ATOM 756 N N . VAL A 1 99 ? 10.696 -11.152 5.505 1.00 84.31 99 VAL A N 1
ATOM 757 C CA . VAL A 1 99 ? 11.902 -11.991 5.595 1.00 84.31 99 VAL A CA 1
ATOM 758 C C . VAL A 1 99 ? 11.671 -13.345 4.929 1.00 84.31 99 VAL A C 1
ATOM 760 O O . VAL A 1 99 ? 12.509 -13.773 4.144 1.00 84.31 99 VAL A O 1
ATOM 763 N N . PHE A 1 100 ? 10.528 -13.988 5.179 1.00 90.69 100 PHE A N 1
ATOM 764 C CA . PHE A 1 100 ? 10.156 -15.227 4.497 1.00 90.69 100 PHE A CA 1
ATOM 765 C C . PHE A 1 100 ? 10.156 -15.061 2.972 1.00 90.69 100 PHE A C 1
ATOM 767 O O . PHE A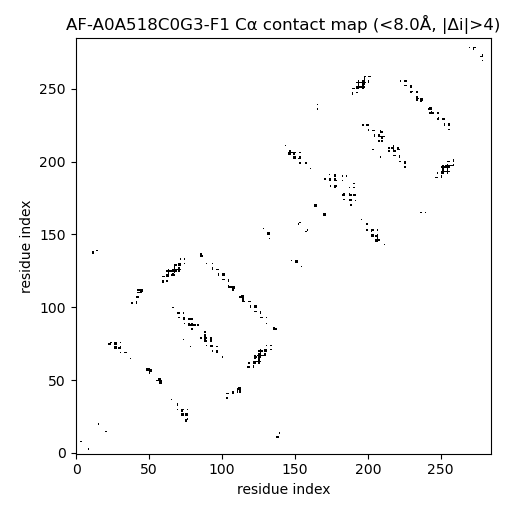 1 100 ? 10.731 -15.888 2.278 1.00 90.69 100 PHE A O 1
ATOM 774 N N . ALA A 1 101 ? 9.572 -13.980 2.455 1.00 91.75 101 ALA A N 1
ATOM 775 C CA . ALA A 1 101 ? 9.509 -13.717 1.023 1.00 91.75 101 ALA A CA 1
ATOM 776 C C . ALA A 1 101 ? 10.878 -13.461 0.378 1.00 91.75 101 ALA A C 1
ATOM 778 O O . ALA A 1 101 ? 11.112 -13.874 -0.754 1.00 91.75 101 ALA A O 1
ATOM 779 N N . LEU A 1 102 ? 11.784 -12.793 1.097 1.00 85.31 102 LEU A N 1
ATOM 780 C CA . LEU A 1 102 ? 13.161 -12.583 0.648 1.00 85.31 102 LEU A CA 1
ATOM 781 C C . LEU A 1 102 ? 13.959 -13.890 0.648 1.00 85.31 102 LEU A C 1
ATOM 783 O O . LEU A 1 102 ? 14.738 -14.127 -0.270 1.00 85.31 102 LEU A O 1
ATOM 787 N N . VAL A 1 103 ? 13.764 -14.736 1.665 1.00 88.38 103 VAL A N 1
ATOM 788 C CA . VAL A 1 103 ? 14.396 -16.060 1.730 1.00 88.38 103 VAL A CA 1
ATOM 789 C C . VAL A 1 103 ? 13.880 -16.952 0.606 1.00 88.38 103 VAL A C 1
ATOM 791 O O . VAL A 1 103 ? 14.702 -17.553 -0.071 1.00 88.38 103 VAL A O 1
ATOM 794 N N . ASP A 1 104 ? 12.564 -16.994 0.376 1.00 94.25 104 ASP A N 1
ATOM 795 C CA . ASP A 1 104 ? 11.950 -17.778 -0.703 1.00 94.25 104 ASP A CA 1
ATOM 796 C C . ASP A 1 104 ? 12.511 -17.391 -2.080 1.00 94.25 104 ASP A C 1
ATOM 798 O O . ASP A 1 104 ? 12.903 -18.257 -2.855 1.00 94.25 104 ASP A O 1
ATOM 802 N N . GLU A 1 105 ? 12.641 -16.091 -2.355 1.00 94.06 105 GLU A N 1
ATOM 803 C CA . GLU A 1 105 ? 13.231 -15.584 -3.599 1.00 94.06 105 GLU A CA 1
ATOM 804 C C . GLU A 1 105 ? 14.729 -15.911 -3.711 1.00 94.06 105 GLU A C 1
ATOM 806 O O . GLU A 1 105 ? 15.214 -16.336 -4.761 1.00 94.06 105 GLU A O 1
ATOM 811 N N . TYR A 1 106 ? 15.477 -15.774 -2.614 1.00 90.44 106 TYR A N 1
ATOM 812 C CA . TYR A 1 106 ? 16.895 -16.122 -2.586 1.00 90.44 106 TYR A CA 1
ATOM 813 C C . TYR A 1 106 ? 17.124 -17.623 -2.801 1.00 90.44 106 TYR A C 1
ATOM 815 O O . TYR A 1 106 ? 18.083 -17.999 -3.471 1.00 90.44 106 TYR A O 1
ATOM 823 N N . THR A 1 107 ? 16.270 -18.500 -2.267 1.00 92.62 107 THR A N 1
ATOM 824 C CA . THR A 1 107 ? 16.460 -19.951 -2.392 1.00 92.62 107 THR A CA 1
ATOM 825 C C . THR A 1 107 ? 16.112 -20.505 -3.773 1.00 92.62 107 THR A C 1
ATOM 827 O O . THR A 1 107 ? 16.560 -21.604 -4.105 1.00 92.62 107 THR A O 1
ATOM 830 N N . GLN A 1 108 ? 15.416 -19.741 -4.621 1.00 94.31 108 GLN A N 1
ATOM 831 C CA . GLN A 1 108 ? 15.110 -20.139 -6.000 1.00 94.31 108 GLN A CA 1
ATOM 832 C C . GLN A 1 108 ? 16.370 -20.443 -6.834 1.00 94.31 108 GLN A C 1
ATOM 834 O O . GLN A 1 108 ? 16.356 -21.360 -7.661 1.00 94.31 108 GLN A O 1
ATOM 839 N N . GLN A 1 109 ? 17.502 -19.780 -6.569 1.00 93.31 109 GLN A N 1
ATOM 840 C CA . GLN A 1 109 ? 18.763 -20.065 -7.269 1.00 93.31 109 GLN A CA 1
ATOM 841 C C . GLN A 1 109 ? 19.242 -21.522 -7.110 1.00 93.31 109 GLN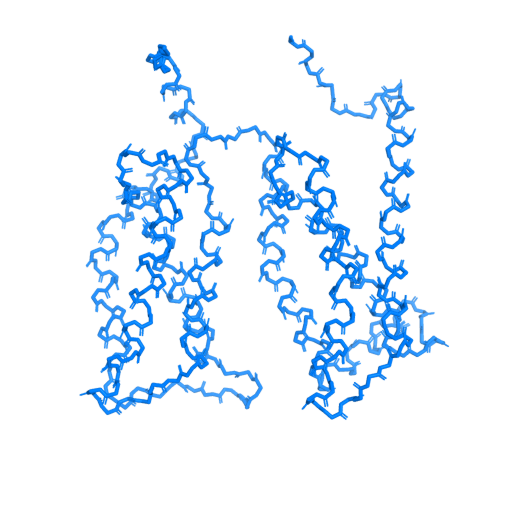 A C 1
ATOM 843 O O . GLN A 1 109 ? 19.944 -22.039 -7.976 1.00 93.31 109 GLN A O 1
ATOM 848 N N . PHE A 1 110 ? 18.834 -22.217 -6.041 1.00 95.44 110 PHE A N 1
ATOM 849 C CA . PHE A 1 110 ? 19.218 -23.611 -5.789 1.00 95.44 110 PHE A CA 1
ATOM 850 C C . PHE A 1 110 ? 18.393 -24.633 -6.586 1.00 95.44 110 PHE A C 1
ATOM 852 O O . PHE A 1 110 ? 18.702 -25.822 -6.558 1.00 95.44 110 PHE A O 1
ATOM 859 N N . VAL A 1 111 ? 17.359 -24.189 -7.309 1.00 94.50 111 VAL A N 1
ATOM 860 C CA . VAL A 1 111 ? 16.482 -25.038 -8.137 1.00 94.50 111 VAL A CA 1
ATOM 861 C C . VAL A 1 111 ? 16.474 -24.609 -9.609 1.00 94.50 111 VAL A C 1
ATOM 863 O O . VAL A 1 111 ? 15.496 -24.819 -10.324 1.00 94.50 111 VAL A O 1
ATOM 866 N N . ASN A 1 112 ? 17.581 -24.019 -10.081 1.00 92.56 112 ASN A N 1
ATOM 867 C CA . ASN A 1 112 ? 17.740 -23.500 -11.447 1.00 92.56 112 ASN A CA 1
ATOM 868 C C . ASN A 1 112 ? 16.677 -22.453 -11.833 1.00 92.56 112 ASN A C 1
ATOM 870 O O . ASN A 1 112 ? 16.254 -22.376 -12.988 1.00 92.56 112 ASN A O 1
ATOM 874 N N . ARG A 1 113 ? 16.230 -21.651 -10.863 1.00 90.81 113 ARG A N 1
ATOM 875 C CA . ARG A 1 113 ? 15.371 -20.484 -11.086 1.00 90.81 113 ARG A CA 1
ATOM 876 C C . ARG A 1 113 ? 16.195 -19.206 -10.928 1.00 90.81 113 ARG A C 1
ATOM 878 O O . ARG A 1 113 ? 17.195 -19.178 -10.214 1.00 90.81 113 ARG A O 1
ATOM 885 N N . TYR A 1 114 ? 15.797 -18.162 -11.646 1.00 88.50 114 TYR A N 1
ATOM 886 C CA . TYR A 1 114 ? 16.439 -16.856 -11.560 1.00 88.50 114 TYR A CA 1
ATOM 887 C C . TYR A 1 114 ? 15.949 -16.134 -10.305 1.00 88.50 114 TYR A C 1
ATOM 889 O O . TYR A 1 114 ? 14.747 -15.951 -10.155 1.00 88.50 114 TYR A O 1
ATOM 897 N N . THR A 1 115 ? 16.874 -15.727 -9.438 1.00 90.12 115 THR A N 1
ATOM 898 C CA . THR A 1 115 ? 16.578 -14.842 -8.307 1.00 90.12 115 THR A CA 1
ATOM 899 C C . THR A 1 115 ? 16.611 -13.398 -8.798 1.00 90.12 115 THR A C 1
ATOM 901 O O . THR A 1 115 ? 17.677 -12.893 -9.164 1.00 90.12 115 THR A O 1
ATOM 904 N N . GLY A 1 116 ? 15.451 -12.743 -8.806 1.00 89.69 116 GLY A N 1
ATOM 905 C CA . GLY A 1 116 ? 15.288 -11.365 -9.265 1.00 89.69 116 GLY A CA 1
ATOM 906 C C . GLY A 1 116 ? 15.137 -10.384 -8.106 1.00 89.69 116 GLY A C 1
ATOM 907 O O . GLY A 1 116 ? 14.329 -10.583 -7.196 1.00 89.69 116 GLY A O 1
ATOM 908 N N . VAL A 1 117 ? 15.864 -9.264 -8.143 1.00 86.62 117 VAL A N 1
ATOM 909 C CA . VAL A 1 117 ? 15.645 -8.174 -7.170 1.00 86.62 117 VAL A CA 1
ATOM 910 C C . VAL A 1 117 ? 14.238 -7.593 -7.345 1.00 86.62 117 VAL A C 1
ATOM 912 O O . VAL A 1 117 ? 13.580 -7.219 -6.375 1.00 86.62 117 VAL A O 1
ATOM 915 N N . GLU A 1 118 ? 13.749 -7.564 -8.579 1.00 85.62 118 GLU A N 1
ATOM 916 C CA . GLU A 1 118 ? 12.420 -7.098 -8.950 1.00 85.62 118 GLU A CA 1
ATOM 917 C C . GLU A 1 118 ? 11.317 -7.964 -8.324 1.00 85.62 118 GLU A C 1
ATOM 919 O O . GLU A 1 118 ? 10.303 -7.424 -7.876 1.00 85.62 118 GLU A O 1
ATOM 924 N N . ASP A 1 119 ? 11.529 -9.279 -8.225 1.00 91.25 119 ASP A N 1
ATOM 925 C CA . ASP A 1 119 ? 10.606 -10.215 -7.571 1.00 91.25 119 ASP A CA 1
ATOM 926 C C . ASP A 1 119 ? 10.606 -10.047 -6.061 1.00 91.25 119 ASP A C 1
ATOM 928 O O . ASP A 1 119 ? 9.544 -9.931 -5.449 1.00 91.25 119 ASP A O 1
ATOM 932 N N . ALA A 1 120 ? 11.784 -9.901 -5.453 1.00 84.00 120 ALA A N 1
ATOM 933 C CA . ALA A 1 120 ? 11.904 -9.587 -4.032 1.00 84.00 120 ALA A CA 1
ATOM 934 C C . ALA A 1 120 ? 11.163 -8.284 -3.662 1.00 84.00 120 ALA A C 1
ATOM 936 O O . ALA A 1 120 ? 10.470 -8.210 -2.635 1.00 84.00 120 ALA A O 1
ATOM 937 N N . VAL A 1 121 ? 11.265 -7.258 -4.516 1.00 82.12 121 VAL A N 1
ATOM 938 C CA . VAL A 1 121 ? 10.533 -5.991 -4.367 1.00 82.12 121 VAL A CA 1
ATOM 939 C C . VAL A 1 121 ? 9.027 -6.206 -4.537 1.00 82.12 121 VAL A C 1
ATOM 941 O O . VAL A 1 121 ? 8.259 -5.761 -3.679 1.00 82.12 121 VAL A O 1
ATOM 944 N N . ALA A 1 122 ? 8.590 -6.916 -5.580 1.00 86.38 122 ALA A N 1
ATOM 945 C CA . ALA A 1 122 ? 7.180 -7.231 -5.820 1.00 86.38 122 ALA A CA 1
ATOM 946 C C . ALA A 1 122 ? 6.551 -7.998 -4.641 1.00 86.38 122 ALA A C 1
ATOM 948 O O . ALA A 1 122 ? 5.481 -7.625 -4.147 1.00 86.38 122 ALA A O 1
ATOM 949 N N . ASN A 1 123 ? 7.258 -8.997 -4.110 1.00 91.38 123 ASN A N 1
ATOM 950 C CA . ASN A 1 123 ? 6.842 -9.764 -2.940 1.00 91.38 123 ASN A CA 1
ATOM 951 C C . ASN A 1 123 ? 6.653 -8.851 -1.723 1.00 91.38 123 ASN A C 1
ATOM 953 O O . ASN A 1 123 ? 5.615 -8.880 -1.056 1.00 91.38 123 ASN A O 1
ATOM 957 N N . THR A 1 124 ? 7.640 -7.989 -1.462 1.00 87.94 124 THR A N 1
ATOM 958 C CA . THR A 1 124 ? 7.614 -7.037 -0.344 1.00 87.94 124 THR A CA 1
ATOM 959 C C . THR A 1 124 ? 6.437 -6.068 -0.464 1.00 87.94 124 THR A C 1
ATOM 961 O O . THR A 1 124 ? 5.718 -5.852 0.515 1.00 87.94 124 THR A O 1
ATOM 964 N N . ILE A 1 125 ? 6.181 -5.531 -1.662 1.00 84.62 125 ILE A N 1
ATOM 965 C CA . ILE A 1 125 ? 5.024 -4.666 -1.941 1.00 84.62 125 ILE A CA 1
ATOM 966 C C . ILE A 1 125 ? 3.715 -5.399 -1.630 1.00 84.62 125 ILE A C 1
ATOM 968 O O . ILE A 1 125 ? 2.842 -4.828 -0.970 1.00 84.62 125 ILE A O 1
ATOM 972 N N . GLY A 1 126 ? 3.584 -6.663 -2.041 1.00 87.38 126 GLY A N 1
ATOM 973 C CA . GLY A 1 126 ? 2.435 -7.506 -1.709 1.00 87.38 126 GLY A CA 1
ATOM 974 C C . GLY A 1 126 ? 2.191 -7.587 -0.200 1.00 87.38 126 GLY A C 1
ATOM 975 O O . GLY A 1 126 ? 1.106 -7.251 0.287 1.00 87.38 126 GLY A O 1
ATOM 976 N N . VAL A 1 1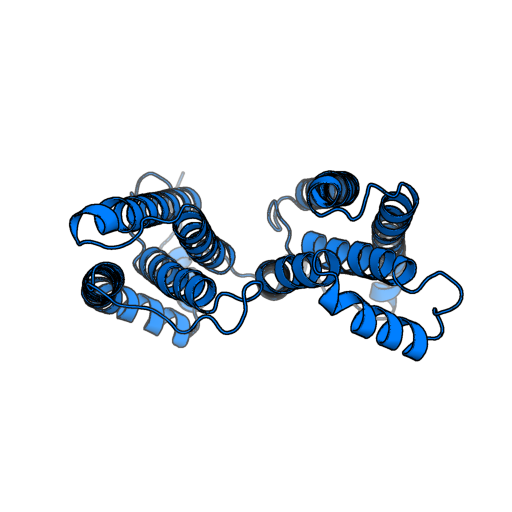27 ? 3.220 -7.955 0.567 1.00 88.69 127 VAL A N 1
ATOM 977 C CA . VAL A 1 127 ? 3.135 -8.097 2.032 1.00 88.69 127 VAL A CA 1
ATOM 978 C C . VAL A 1 127 ? 2.792 -6.769 2.719 1.00 88.69 127 VAL A C 1
ATOM 980 O O . VAL A 1 127 ? 1.925 -6.726 3.599 1.00 88.69 127 VAL A O 1
ATOM 983 N N . LEU A 1 128 ? 3.424 -5.665 2.310 1.00 84.06 128 LEU A N 1
ATOM 984 C CA . LEU A 1 128 ? 3.148 -4.332 2.856 1.00 84.06 128 LEU A CA 1
ATOM 985 C C . LEU A 1 128 ? 1.729 -3.858 2.524 1.00 84.06 128 LEU A C 1
ATOM 987 O O . LEU A 1 128 ? 1.053 -3.285 3.382 1.00 84.06 128 LEU A O 1
ATOM 991 N N . THR A 1 129 ? 1.245 -4.156 1.318 1.00 81.81 129 THR A N 1
ATOM 992 C CA . THR A 1 129 ? -0.144 -3.899 0.917 1.00 81.81 129 THR A CA 1
ATOM 993 C C . THR A 1 129 ? -1.094 -4.620 1.866 1.00 81.81 129 THR A C 1
ATOM 995 O O . THR A 1 129 ? -1.978 -3.991 2.449 1.00 81.81 129 THR A O 1
ATOM 998 N N . ALA A 1 130 ? -0.859 -5.910 2.125 1.00 85.00 130 ALA A N 1
ATOM 999 C CA . ALA A 1 130 ? -1.653 -6.691 3.066 1.00 85.00 130 ALA A CA 1
ATOM 1000 C C . ALA A 1 130 ? -1.642 -6.104 4.485 1.00 85.00 130 ALA A C 1
ATOM 1002 O O . ALA A 1 130 ? -2.686 -6.050 5.146 1.00 85.00 130 ALA A O 1
ATOM 1003 N N . PHE A 1 131 ? -0.491 -5.615 4.953 1.00 83.69 131 PHE A N 1
ATOM 1004 C CA . PHE A 1 131 ? -0.383 -4.920 6.234 1.00 83.69 131 PHE A CA 1
ATOM 1005 C C . PHE A 1 131 ? -1.237 -3.657 6.280 1.00 83.69 131 PHE A C 1
ATOM 1007 O O . PHE A 1 131 ? -1.989 -3.475 7.239 1.00 83.69 131 PHE A O 1
ATOM 1014 N N . LEU A 1 132 ? -1.158 -2.808 5.260 1.00 78.06 132 LEU A N 1
ATOM 1015 C CA . LEU A 1 132 ? -1.847 -1.521 5.226 1.00 78.06 132 LEU A CA 1
ATOM 1016 C C . LEU A 1 132 ? -3.370 -1.667 5.094 1.00 78.06 132 LEU A C 1
ATOM 1018 O O . LEU A 1 132 ? -4.111 -0.919 5.740 1.00 78.06 132 LEU A O 1
ATOM 1022 N N . ILE A 1 133 ? -3.843 -2.656 4.326 1.00 80.00 133 ILE A N 1
ATOM 1023 C CA . ILE A 1 133 ? -5.279 -2.942 4.190 1.00 80.00 133 ILE A CA 1
ATOM 1024 C C . ILE A 1 133 ? -5.832 -3.736 5.378 1.00 80.00 133 ILE A C 1
ATOM 1026 O O . ILE A 1 133 ? -7.019 -3.646 5.682 1.00 80.00 133 ILE A O 1
ATOM 1030 N N . SER A 1 134 ? -5.020 -4.518 6.087 1.00 77.44 134 SER A N 1
ATOM 1031 C CA . SER A 1 134 ? -5.526 -5.278 7.231 1.00 77.44 134 SER A CA 1
ATOM 1032 C C . SER A 1 134 ? -5.854 -4.334 8.387 1.00 77.44 134 SER A C 1
ATOM 1034 O O . SER A 1 134 ? -5.065 -3.466 8.772 1.00 77.44 134 SER A O 1
ATOM 1036 N N . ARG A 1 135 ? -7.040 -4.479 8.979 1.00 72.19 135 ARG A N 1
ATOM 1037 C CA . ARG A 1 135 ? -7.453 -3.638 10.110 1.00 72.19 135 ARG A CA 1
ATOM 1038 C C . ARG A 1 135 ? -6.896 -4.196 11.424 1.00 72.19 135 ARG A C 1
ATOM 1040 O O . ARG A 1 135 ? -6.876 -5.413 11.616 1.00 72.19 135 ARG A O 1
ATOM 1047 N N . PRO A 1 136 ? -6.455 -3.345 12.370 1.00 69.38 136 PRO A N 1
ATOM 1048 C CA . PRO A 1 136 ? -6.147 -3.821 13.709 1.00 69.38 136 PRO A CA 1
ATOM 1049 C C . PRO A 1 136 ? -7.426 -4.362 14.358 1.00 69.38 136 PRO A C 1
ATOM 1051 O O . PRO A 1 136 ? -8.456 -3.695 14.378 1.00 69.38 136 PRO A O 1
ATOM 1054 N N . ARG A 1 137 ? -7.341 -5.557 14.947 1.00 65.88 137 ARG A N 1
ATOM 1055 C CA . ARG A 1 137 ? -8.456 -6.339 15.521 1.00 65.88 137 ARG A CA 1
ATOM 1056 C C . ARG A 1 137 ? -9.290 -5.672 16.627 1.00 65.88 137 ARG A C 1
ATOM 1058 O O . ARG A 1 137 ? -10.204 -6.322 17.140 1.00 65.88 137 ARG A O 1
ATOM 1065 N N . HIS A 1 138 ? -8.969 -4.441 17.025 1.00 56.91 138 HIS A N 1
ATOM 1066 C CA . HIS A 1 138 ? -9.458 -3.835 18.263 1.00 56.91 138 HIS A CA 1
ATOM 1067 C C . HIS A 1 138 ? -10.085 -2.436 18.151 1.00 56.91 138 HIS A C 1
ATOM 1069 O O . HIS A 1 138 ? -10.443 -1.885 19.187 1.00 56.91 138 HIS A O 1
ATOM 1075 N N . GLN A 1 139 ? -10.262 -1.842 16.966 1.00 50.03 139 GLN A N 1
ATOM 1076 C CA . GLN A 1 139 ? -10.829 -0.486 16.861 1.00 50.03 139 GLN A CA 1
ATOM 1077 C C . GLN A 1 139 ? -11.608 -0.312 15.553 1.00 50.03 139 GLN A C 1
ATOM 1079 O O . GLN A 1 139 ? -10.982 -0.388 14.504 1.00 50.03 139 GLN A O 1
ATOM 1084 N N . ILE A 1 140 ? -12.933 -0.087 15.606 1.00 47.44 140 ILE A N 1
ATOM 1085 C CA . ILE A 1 140 ? -13.672 0.550 14.496 1.00 47.44 140 ILE A CA 1
ATOM 1086 C C . ILE A 1 140 ? -14.834 1.423 15.020 1.00 47.44 140 ILE A C 1
ATOM 1088 O O . ILE A 1 140 ? -15.906 0.907 15.345 1.00 47.44 140 ILE A O 1
ATOM 1092 N N . PRO A 1 141 ? -14.687 2.758 15.036 1.00 50.56 141 PRO A N 1
ATOM 1093 C CA . PRO A 1 141 ? -15.772 3.716 14.810 1.00 50.56 141 PRO A CA 1
ATOM 1094 C C . PRO A 1 141 ? -15.982 3.961 13.297 1.00 50.56 141 PRO A C 1
ATOM 1096 O O . PRO A 1 141 ? -15.043 3.868 12.514 1.00 50.56 141 PRO A O 1
ATOM 1099 N N . ARG A 1 142 ? -17.191 4.362 12.858 1.00 50.25 142 ARG A N 1
ATOM 1100 C CA . ARG A 1 142 ? -17.568 4.603 11.434 1.00 50.25 142 ARG A CA 1
ATOM 1101 C C . ARG A 1 142 ? -16.591 5.466 10.601 1.00 50.25 142 ARG A C 1
ATOM 1103 O O . ARG A 1 142 ? -16.560 5.315 9.384 1.00 50.25 142 ARG A O 1
ATOM 1110 N N . ARG A 1 143 ? -15.790 6.344 11.221 1.00 54.91 143 ARG A N 1
ATOM 1111 C CA . ARG A 1 143 ? -14.769 7.165 10.534 1.00 54.91 143 ARG A CA 1
ATOM 1112 C C . ARG A 1 143 ? -13.588 6.351 9.975 1.00 54.91 143 ARG A C 1
ATOM 1114 O O . ARG A 1 143 ? -12.891 6.849 9.098 1.00 54.91 143 ARG A O 1
ATOM 1121 N N . ASP A 1 144 ? -13.413 5.098 10.396 1.00 61.91 144 ASP A N 1
ATOM 1122 C CA . ASP A 1 144 ? -12.343 4.220 9.902 1.00 61.91 144 ASP A CA 1
ATOM 1123 C C . ASP A 1 144 ? -12.605 3.643 8.506 1.00 61.91 144 ASP A C 1
ATOM 1125 O O . ASP A 1 144 ? -11.659 3.240 7.836 1.00 61.91 144 ASP A O 1
ATOM 1129 N N . VAL A 1 145 ? -13.856 3.607 8.026 1.00 61.50 145 VAL A N 1
ATOM 1130 C CA . VAL A 1 145 ? -14.152 3.045 6.695 1.00 61.50 145 VAL A CA 1
ATOM 1131 C C . VAL A 1 145 ? -13.608 3.944 5.591 1.00 61.50 145 VAL A C 1
ATOM 1133 O O . VAL A 1 145 ? -12.955 3.436 4.689 1.00 61.50 145 VAL A O 1
ATOM 1136 N N . LEU A 1 146 ? -13.810 5.263 5.686 1.00 67.12 146 LEU A N 1
ATOM 1137 C CA . LEU A 1 146 ? -13.287 6.205 4.694 1.00 67.12 146 LEU A CA 1
ATOM 1138 C C . LEU A 1 146 ? -11.755 6.191 4.687 1.00 67.12 146 LEU A C 1
ATOM 1140 O O . LEU A 1 146 ? -11.159 6.054 3.629 1.00 67.12 146 LEU A O 1
ATOM 1144 N N . ALA A 1 147 ? -11.122 6.224 5.865 1.00 64.31 147 ALA A N 1
ATOM 1145 C CA . ALA A 1 147 ? -9.667 6.141 5.963 1.00 64.31 147 ALA A CA 1
ATOM 1146 C C . ALA A 1 147 ? -9.118 4.818 5.413 1.00 64.31 147 ALA A C 1
ATOM 1148 O O . ALA A 1 147 ? -8.079 4.794 4.761 1.00 64.31 147 ALA A O 1
ATOM 1149 N N . TRP A 1 148 ? -9.827 3.712 5.640 1.00 66.06 148 TRP A N 1
ATOM 1150 C CA . TRP A 1 148 ? -9.474 2.415 5.081 1.00 66.06 148 TRP A CA 1
ATOM 1151 C C . TRP A 1 148 ? -9.617 2.377 3.557 1.00 66.06 148 TRP A C 1
ATOM 1153 O O . TRP A 1 148 ? -8.683 1.948 2.887 1.00 66.06 148 TRP A O 1
ATOM 1163 N N . VAL A 1 149 ? -10.734 2.870 3.009 1.00 67.88 149 VAL A N 1
ATOM 1164 C CA . VAL A 1 149 ? -10.935 2.986 1.557 1.00 67.88 149 VAL A CA 1
ATOM 1165 C C . VAL A 1 149 ? -9.830 3.846 0.957 1.00 67.88 149 VAL A C 1
ATOM 1167 O O . VAL A 1 149 ? -9.184 3.410 0.016 1.00 67.88 149 VAL A O 1
ATOM 1170 N N . SER A 1 150 ? -9.516 4.998 1.546 1.00 71.00 150 SER A N 1
ATOM 1171 C CA . SER A 1 150 ? -8.431 5.859 1.072 1.00 71.00 150 SER A CA 1
ATOM 1172 C C . SER A 1 150 ? -7.056 5.196 1.136 1.00 71.00 150 SER A C 1
ATOM 1174 O O . SER A 1 150 ? -6.232 5.432 0.261 1.00 71.00 150 SER A O 1
ATOM 1176 N N . ARG A 1 151 ? -6.777 4.339 2.126 1.00 70.62 151 ARG A N 1
ATOM 1177 C CA . ARG A 1 151 ? -5.525 3.557 2.173 1.00 70.62 151 ARG A CA 1
ATOM 1178 C C . ARG A 1 151 ? -5.453 2.530 1.050 1.00 70.62 151 ARG A C 1
ATOM 1180 O O . ARG A 1 151 ? -4.420 2.428 0.400 1.00 70.62 151 ARG A O 1
ATOM 1187 N N . VAL A 1 152 ? -6.545 1.802 0.812 1.00 65.94 152 VAL A N 1
ATOM 1188 C CA . VAL A 1 152 ? -6.653 0.844 -0.299 1.00 65.94 152 VAL A CA 1
ATOM 1189 C C . VAL A 1 152 ? -6.506 1.570 -1.635 1.00 65.94 152 VAL A C 1
ATOM 1191 O O . VAL A 1 152 ? -5.726 1.147 -2.481 1.00 65.94 152 VAL A O 1
ATOM 1194 N N . LEU A 1 153 ? -7.199 2.696 -1.805 1.00 67.88 153 LEU A N 1
ATOM 1195 C CA . LEU A 1 153 ? -7.109 3.513 -3.007 1.00 67.88 153 LEU A CA 1
ATOM 1196 C C . LEU A 1 153 ? -5.700 4.076 -3.193 1.00 67.88 153 LEU A C 1
ATOM 1198 O O . LEU A 1 153 ? -5.201 3.979 -4.297 1.00 67.88 153 LEU A O 1
ATOM 1202 N N . ASN A 1 154 ? -5.008 4.567 -2.160 1.00 67.94 154 ASN A N 1
ATOM 1203 C CA . ASN A 1 154 ? -3.599 4.968 -2.300 1.00 67.94 154 ASN A CA 1
ATOM 1204 C C . ASN A 1 154 ? -2.714 3.800 -2.759 1.00 67.94 154 ASN A C 1
ATOM 1206 O O . ASN A 1 154 ? -1.877 3.977 -3.631 1.00 67.94 154 ASN A O 1
ATOM 1210 N N . LEU A 1 155 ? -2.910 2.594 -2.226 1.00 61.34 155 LEU A N 1
ATOM 1211 C CA . LEU A 1 155 ? -2.106 1.429 -2.615 1.00 61.34 155 LEU A CA 1
ATOM 1212 C C . LEU A 1 155 ? -2.289 1.006 -4.073 1.00 61.34 155 LEU A C 1
ATOM 1214 O O . LEU A 1 155 ? -1.370 0.440 -4.651 1.00 61.34 155 LEU A O 1
ATOM 1218 N N . VAL A 1 156 ? -3.457 1.268 -4.657 1.00 64.31 156 VAL A N 1
ATOM 1219 C CA . VAL A 1 156 ? -3.770 0.889 -6.042 1.00 64.31 156 VAL A CA 1
ATOM 1220 C C . VAL A 1 156 ? -3.547 2.060 -7.000 1.00 64.31 156 VAL A C 1
ATOM 1222 O O . VAL A 1 156 ? -2.874 1.925 -8.019 1.00 64.31 156 VAL A O 1
ATOM 1225 N N . ILE A 1 157 ? -4.097 3.225 -6.662 1.00 66.94 157 ILE A N 1
ATOM 1226 C CA . ILE A 1 157 ? -4.081 4.432 -7.486 1.00 66.94 157 ILE A CA 1
ATOM 1227 C C . ILE A 1 157 ? -2.688 5.051 -7.500 1.00 66.94 157 ILE A C 1
ATOM 1229 O O . ILE A 1 157 ? -2.244 5.429 -8.572 1.00 66.94 157 ILE A O 1
ATOM 1233 N N . THR A 1 158 ? -1.969 5.147 -6.376 1.00 65.19 158 THR A N 1
ATOM 1234 C CA . THR A 1 158 ? -0.664 5.830 -6.367 1.00 65.19 158 THR A CA 1
ATOM 1235 C C . THR A 1 158 ? 0.363 5.125 -7.258 1.00 65.19 158 THR A C 1
ATOM 1237 O O . THR A 1 158 ? 0.929 5.806 -8.111 1.00 65.19 158 THR A O 1
ATOM 1240 N N . PRO A 1 159 ? 0.576 3.793 -7.180 1.00 65.31 159 PRO A N 1
ATOM 1241 C CA . PRO A 1 159 ? 1.457 3.111 -8.128 1.00 65.31 159 PRO A CA 1
ATOM 1242 C C . PRO A 1 159 ? 0.947 3.211 -9.567 1.00 65.31 159 PRO A C 1
ATOM 1244 O O . PRO A 1 159 ? 1.739 3.443 -10.472 1.00 65.31 159 PRO A O 1
ATOM 1247 N N . GLY A 1 160 ? -0.370 3.100 -9.781 1.00 66.31 160 GLY A N 1
ATOM 1248 C CA . GLY A 1 160 ? -0.977 3.242 -11.105 1.00 66.31 160 GLY A CA 1
ATOM 1249 C C . GLY A 1 160 ? -0.751 4.622 -11.728 1.00 66.31 160 GLY A C 1
ATOM 1250 O O . GLY A 1 160 ? -0.391 4.705 -12.897 1.00 66.31 160 GLY A O 1
ATOM 1251 N N . LEU A 1 161 ? -0.897 5.697 -10.949 1.00 66.75 161 LEU A N 1
ATOM 1252 C CA . LEU A 1 161 ? -0.617 7.069 -11.371 1.00 66.75 161 LEU A CA 1
ATOM 1253 C C . LEU A 1 161 ? 0.879 7.266 -11.613 1.00 66.75 161 LEU A C 1
ATOM 1255 O O . LEU A 1 161 ? 1.248 7.788 -12.653 1.00 66.75 161 LEU A O 1
ATOM 1259 N N . ILE A 1 162 ? 1.753 6.793 -10.722 1.00 66.12 162 ILE A N 1
ATOM 1260 C CA . ILE A 1 162 ? 3.204 6.869 -10.938 1.00 66.12 162 ILE A CA 1
ATOM 1261 C C . ILE A 1 162 ? 3.581 6.166 -12.249 1.00 66.12 162 ILE A C 1
ATOM 1263 O O . ILE A 1 162 ? 4.265 6.754 -13.077 1.00 66.12 162 ILE A O 1
ATOM 1267 N N . LEU A 1 163 ? 3.075 4.957 -12.502 1.00 64.44 163 LEU A N 1
ATOM 1268 C CA . LEU A 1 163 ? 3.312 4.248 -13.762 1.00 64.44 163 LEU A CA 1
ATOM 1269 C C . LEU A 1 163 ? 2.734 5.008 -14.965 1.00 64.44 163 LEU A C 1
ATOM 1271 O O . LEU A 1 163 ? 3.422 5.169 -15.967 1.00 64.44 163 LEU A O 1
ATOM 1275 N N . LEU A 1 164 ? 1.511 5.533 -14.868 1.00 65.31 164 LEU A N 1
ATOM 1276 C CA . LEU A 1 164 ? 0.887 6.321 -15.935 1.00 65.31 164 LEU A CA 1
ATOM 1277 C C . LEU A 1 164 ? 1.711 7.572 -16.292 1.00 65.31 164 LEU A C 1
ATOM 1279 O O . LEU A 1 164 ? 1.783 7.946 -17.457 1.00 65.31 164 LEU A O 1
ATOM 1283 N N . PHE A 1 165 ? 2.357 8.204 -15.312 1.00 66.25 165 PHE A N 1
ATOM 1284 C CA . PHE A 1 165 ? 3.171 9.401 -15.533 1.00 66.25 165 PHE A CA 1
ATOM 1285 C C . PHE A 1 165 ? 4.638 9.093 -15.852 1.00 66.25 165 PHE A C 1
ATOM 1287 O O . PHE A 1 165 ? 5.284 9.905 -16.507 1.00 66.25 165 PHE A O 1
ATOM 1294 N N . LEU A 1 166 ? 5.172 7.930 -15.473 1.00 65.50 166 LEU A N 1
ATOM 1295 C CA . LEU A 1 166 ? 6.532 7.508 -15.829 1.00 65.50 166 LEU A CA 1
ATOM 1296 C C . LEU A 1 166 ? 6.611 6.868 -17.220 1.00 65.50 166 LEU A C 1
ATOM 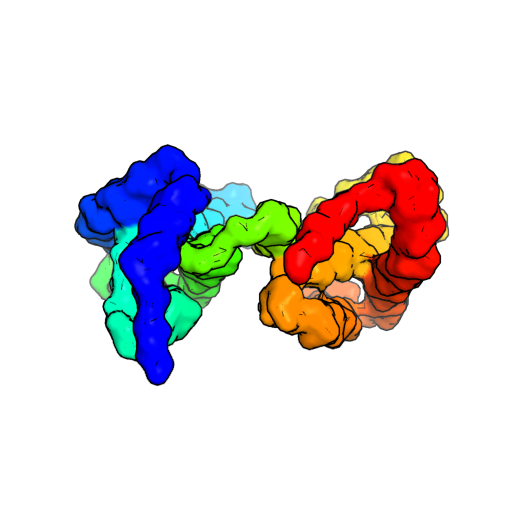1298 O O . LEU A 1 166 ? 7.647 6.976 -17.872 1.00 65.50 166 LEU A O 1
ATOM 1302 N N . LEU A 1 167 ? 5.539 6.232 -17.699 1.00 67.06 167 LEU A N 1
ATOM 1303 C CA . LEU A 1 167 ? 5.544 5.506 -18.968 1.00 67.06 167 LEU A CA 1
ATOM 1304 C C . LEU A 1 167 ? 5.260 6.437 -20.159 1.00 67.06 167 LEU A C 1
ATOM 1306 O O . LEU A 1 167 ? 4.146 6.949 -20.278 1.00 67.06 167 LEU A O 1
ATOM 1310 N N . PRO A 1 168 ? 6.195 6.599 -21.117 1.00 66.56 168 PRO A N 1
ATOM 1311 C CA . PRO A 1 168 ? 5.967 7.426 -22.306 1.00 66.56 168 PRO A CA 1
ATOM 1312 C C . PRO A 1 168 ? 4.730 6.996 -23.111 1.00 66.56 168 PRO A C 1
ATOM 1314 O O . PRO A 1 168 ? 4.013 7.832 -23.657 1.00 66.56 168 PRO A O 1
ATOM 1317 N N . ALA A 1 169 ? 4.434 5.691 -23.122 1.00 68.75 169 ALA A N 1
ATOM 1318 C CA . ALA A 1 169 ? 3.282 5.102 -23.807 1.00 68.75 169 ALA A CA 1
ATOM 1319 C C . ALA A 1 169 ? 1.917 5.521 -23.225 1.00 68.75 169 ALA A C 1
ATOM 1321 O O . ALA A 1 169 ? 0.899 5.395 -23.903 1.00 68.75 169 ALA A O 1
ATOM 1322 N N . ALA A 1 170 ? 1.877 6.020 -21.988 1.00 64.56 170 ALA A N 1
ATOM 1323 C CA . ALA A 1 170 ? 0.653 6.490 -21.348 1.00 64.56 170 ALA A CA 1
ATOM 1324 C C . ALA A 1 170 ? 0.316 7.954 -21.683 1.00 64.56 170 ALA A C 1
ATOM 1326 O O . ALA A 1 170 ? -0.832 8.373 -21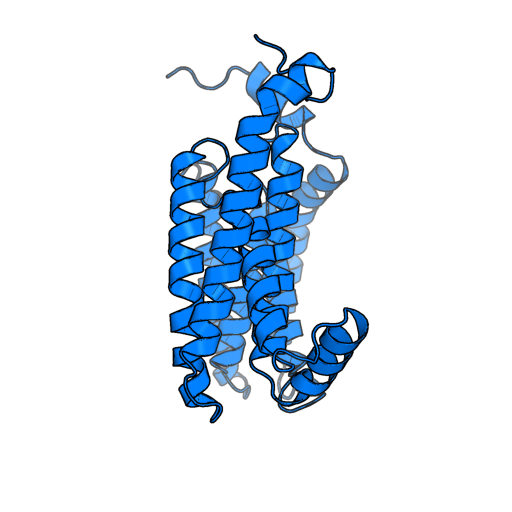.516 1.00 64.56 170 ALA A O 1
ATOM 1327 N N . ASN A 1 171 ? 1.280 8.711 -22.221 1.00 69.19 171 ASN A N 1
ATOM 1328 C CA . ASN A 1 171 ? 1.127 10.130 -22.539 1.00 69.19 171 ASN A CA 1
ATOM 1329 C C . ASN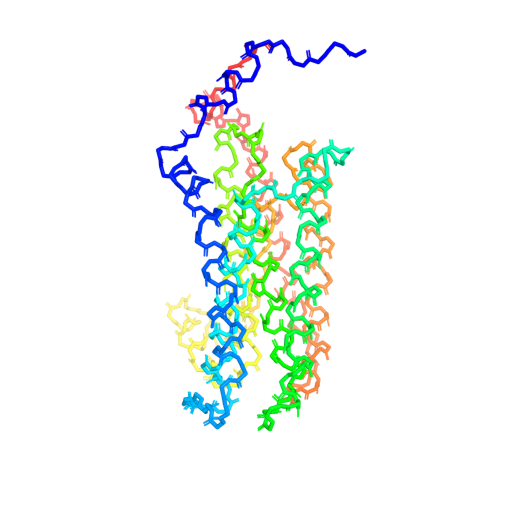 A 1 171 ? -0.104 10.425 -23.431 1.00 69.19 171 ASN A C 1
ATOM 1331 O O . ASN A 1 171 ? -0.917 11.254 -23.031 1.00 69.19 171 ASN A O 1
ATOM 1335 N N . PRO A 1 172 ? -0.372 9.698 -24.542 1.00 76.75 172 PRO A N 1
ATOM 1336 C CA . PRO A 1 172 ? -1.519 9.979 -25.419 1.00 76.75 172 PRO A CA 1
ATOM 1337 C C . PRO A 1 172 ? -2.888 9.922 -24.723 1.00 76.75 172 PRO A C 1
ATOM 1339 O O . PRO A 1 172 ? -3.811 10.636 -25.115 1.00 76.75 172 PRO A O 1
ATOM 1342 N N . TYR A 1 173 ? -3.037 9.087 -23.690 1.00 73.69 173 TYR A N 1
ATOM 1343 C CA . TYR A 1 173 ? -4.279 8.991 -22.920 1.00 73.69 173 TYR A CA 1
ATOM 1344 C C . TYR A 1 173 ? -4.475 10.206 -22.011 1.00 73.69 173 TYR A C 1
ATOM 1346 O O . TYR A 1 173 ? -5.593 10.709 -21.903 1.00 73.69 173 TYR A O 1
ATOM 1354 N N . LEU A 1 174 ? -3.391 10.704 -21.407 1.00 69.19 174 LEU A N 1
ATOM 1355 C CA . LEU A 1 174 ? -3.403 11.940 -20.622 1.00 69.19 174 LEU A CA 1
ATOM 1356 C C . LEU A 1 174 ? -3.744 13.147 -21.505 1.00 69.19 174 LEU A C 1
ATOM 1358 O O . LEU A 1 174 ? -4.579 13.958 -21.110 1.00 69.19 174 LEU A O 1
ATOM 1362 N N . ILE A 1 175 ? 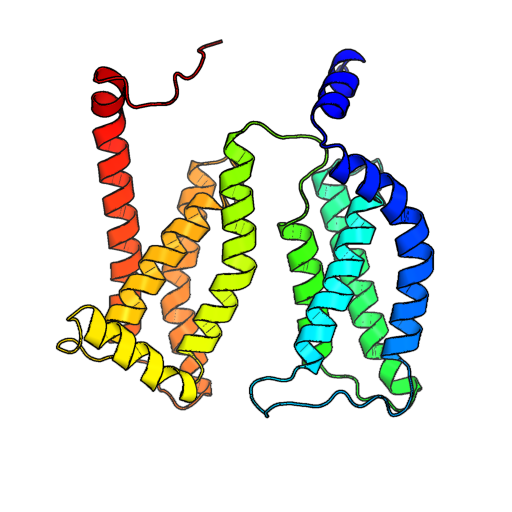-3.202 13.199 -22.730 1.00 72.38 175 ILE A N 1
ATOM 1363 C CA . ILE A 1 175 ? -3.527 14.250 -23.710 1.00 72.38 175 ILE A CA 1
ATOM 1364 C C . ILE A 1 175 ? -5.024 14.264 -24.030 1.00 72.38 175 ILE A C 1
ATOM 1366 O O . ILE A 1 175 ? -5.672 15.300 -23.899 1.00 72.38 175 ILE A O 1
ATOM 1370 N N . ARG A 1 176 ? -5.602 13.108 -24.381 1.00 78.62 176 ARG A N 1
ATOM 1371 C CA . ARG A 1 176 ? -7.036 13.005 -24.702 1.00 78.62 176 ARG A CA 1
ATOM 1372 C C . ARG A 1 176 ? -7.931 13.358 -23.520 1.00 78.62 176 ARG A C 1
ATOM 1374 O O . ARG A 1 176 ? -8.985 13.961 -23.706 1.00 78.62 176 ARG A O 1
ATOM 1381 N N . LEU A 1 177 ? -7.526 12.986 -22.305 1.00 70.75 177 LEU A N 1
ATOM 1382 C CA . LEU A 1 177 ? -8.251 13.367 -21.099 1.00 70.75 177 LEU A CA 1
ATOM 1383 C C . LEU A 1 177 ? -8.219 14.888 -20.907 1.00 70.75 177 LEU A C 1
ATOM 1385 O O . LEU A 1 177 ? -9.269 15.479 -20.680 1.00 70.75 177 LEU A O 1
ATOM 1389 N N . ALA A 1 178 ? -7.046 15.516 -21.047 1.00 67.94 178 ALA A N 1
ATOM 1390 C CA . ALA A 1 178 ? -6.879 16.965 -20.943 1.00 67.94 178 ALA A CA 1
ATOM 1391 C C . ALA A 1 178 ? -7.689 17.721 -22.010 1.00 67.94 178 ALA A C 1
ATOM 1393 O O . ALA A 1 178 ? -8.309 18.741 -21.707 1.00 67.94 178 ALA A O 1
ATOM 1394 N N . GLU A 1 179 ? -7.740 17.210 -23.240 1.00 77.44 179 GLU A N 1
ATOM 1395 C CA . GLU A 1 179 ? -8.590 17.735 -24.313 1.00 77.44 179 GLU A CA 1
ATOM 1396 C C . GLU A 1 179 ? -10.079 17.645 -23.962 1.00 77.44 179 GLU A C 1
ATOM 1398 O O . GLU A 1 179 ? -10.796 18.638 -24.094 1.00 77.44 179 GLU A O 1
ATOM 1403 N N . ALA A 1 180 ? -10.535 16.497 -23.449 1.00 76.81 180 ALA A N 1
ATOM 1404 C CA . ALA A 1 180 ? -11.935 16.276 -23.088 1.00 76.81 180 ALA A CA 1
ATOM 1405 C C . ALA A 1 180 ? -12.440 17.228 -21.989 1.00 76.81 180 ALA A C 1
ATOM 1407 O O . ALA A 1 180 ? -13.632 17.530 -21.941 1.00 76.81 180 ALA A O 1
ATOM 1408 N N . VAL A 1 181 ? -11.547 17.724 -21.126 1.00 73.31 181 VAL A N 1
ATOM 1409 C CA . VAL A 1 181 ? -11.878 18.695 -20.068 1.00 73.31 181 VAL A CA 1
ATOM 1410 C C . VAL A 1 181 ? -11.483 20.139 -20.409 1.00 73.31 181 VAL A C 1
ATOM 1412 O O . VAL A 1 181 ? -11.570 21.016 -19.553 1.00 73.31 181 VAL A O 1
ATOM 1415 N N . GLY A 1 182 ? -11.073 20.414 -21.654 1.00 78.50 182 GLY A N 1
ATOM 1416 C CA . GLY A 1 182 ? -10.799 21.771 -22.141 1.00 78.50 182 GLY A CA 1
ATOM 1417 C C . GLY A 1 182 ? -9.465 22.376 -21.686 1.00 78.50 182 GLY A C 1
ATOM 1418 O O . GLY A 1 182 ? -9.323 23.597 -21.658 1.00 78.50 182 GLY A O 1
ATOM 1419 N N . LEU A 1 183 ? -8.479 21.547 -21.336 1.00 74.31 183 LEU A N 1
ATOM 1420 C CA . LEU A 1 183 ? -7.193 21.975 -20.764 1.00 74.31 183 LEU A CA 1
ATOM 1421 C C . LEU A 1 183 ? -6.004 21.840 -21.718 1.00 74.31 183 LEU A C 1
ATOM 1423 O O . LEU A 1 183 ? -4.870 22.112 -21.332 1.00 74.31 183 LEU A O 1
ATOM 1427 N N . SER A 1 184 ? -6.253 21.490 -22.980 1.00 72.19 184 SER A N 1
ATOM 1428 C CA . SER A 1 184 ? -5.221 21.307 -24.010 1.00 72.19 184 SER A CA 1
ATOM 1429 C C . SER A 1 184 ? -4.334 22.538 -24.255 1.00 72.19 184 SER A C 1
ATOM 1431 O O . SER A 1 184 ? -3.231 22.406 -24.778 1.00 72.19 184 SER A O 1
ATOM 1433 N N . ARG A 1 185 ? -4.771 23.738 -23.841 1.00 73.38 185 ARG A N 1
ATOM 1434 C CA . ARG A 1 185 ? -4.021 25.000 -23.986 1.00 73.38 185 ARG A CA 1
ATOM 1435 C C . ARG A 1 185 ? -2.817 25.140 -23.044 1.00 73.38 185 ARG A C 1
ATOM 1437 O O . ARG A 1 185 ? -2.010 26.036 -23.263 1.00 73.38 185 ARG A O 1
ATOM 1444 N N . TYR A 1 186 ? -2.694 24.296 -22.019 1.00 64.75 186 TYR A N 1
ATOM 1445 C CA . TYR A 1 186 ? -1.668 24.422 -20.969 1.00 64.75 186 TYR A CA 1
ATOM 1446 C C . TYR A 1 186 ? -0.511 23.418 -21.095 1.00 64.75 186 TYR A C 1
ATOM 1448 O O . TYR A 1 186 ? 0.289 23.288 -20.172 1.00 64.75 186 TYR A O 1
ATOM 1456 N N . GLY A 1 187 ? -0.411 22.719 -22.230 1.00 68.81 187 GLY A N 1
ATOM 1457 C CA . GLY A 1 187 ? 0.409 21.514 -22.345 1.00 68.81 187 GLY A CA 1
ATOM 1458 C C . GLY A 1 187 ? -0.371 20.298 -21.848 1.00 68.81 187 GLY A C 1
ATOM 1459 O O . GLY A 1 187 ? -1.192 20.393 -20.938 1.00 68.81 187 GLY A O 1
ATOM 1460 N N . ALA A 1 188 ? -0.185 19.157 -22.501 1.00 64.75 188 ALA A N 1
ATOM 1461 C CA . ALA A 1 188 ? -1.025 17.984 -22.280 1.00 64.75 188 ALA A CA 1
ATOM 1462 C C . ALA A 1 188 ? -0.753 17.262 -20.944 1.00 64.75 188 ALA A C 1
ATOM 1464 O O . ALA A 1 188 ? -1.580 16.485 -20.471 1.00 64.75 188 ALA A O 1
ATOM 1465 N N . ASP A 1 189 ? 0.396 17.535 -20.332 1.00 73.25 189 ASP A N 1
ATOM 1466 C CA . ASP A 1 189 ? 0.894 16.932 -19.099 1.00 73.25 189 ASP A CA 1
ATOM 1467 C C . ASP A 1 189 ? 0.631 17.808 -17.860 1.00 73.25 189 ASP A C 1
ATOM 1469 O O . ASP A 1 189 ? 0.209 17.279 -16.829 1.00 73.25 189 ASP A O 1
ATOM 1473 N N . LYS A 1 190 ? 0.784 19.139 -17.951 1.00 82.56 190 LYS A N 1
ATOM 1474 C CA . LYS A 1 190 ? 0.735 20.058 -16.790 1.00 82.56 190 LYS A CA 1
ATOM 1475 C C . LYS A 1 190 ? -0.576 20.018 -15.982 1.00 82.56 190 LYS A C 1
ATOM 1477 O O . LYS A 1 190 ? -0.513 19.903 -14.754 1.00 82.56 190 LYS A O 1
ATOM 1482 N N . PRO A 1 191 ? -1.775 20.028 -16.600 1.00 77.19 191 PRO A N 1
ATOM 1483 C CA . PRO A 1 191 ? -3.024 19.832 -15.864 1.00 77.19 191 PRO A CA 1
ATOM 1484 C C . PRO A 1 191 ? -3.077 18.470 -15.162 1.00 77.19 191 PRO A C 1
ATOM 1486 O O . PRO A 1 191 ? -3.615 18.359 -14.063 1.00 77.19 191 PRO A O 1
ATOM 1489 N N . GLY A 1 192 ? -2.470 17.442 -15.764 1.00 76.00 192 GLY A N 1
ATOM 1490 C CA . GLY A 1 192 ? -2.319 16.120 -15.165 1.00 76.00 192 GLY A CA 1
ATOM 1491 C C . GLY A 1 192 ? -1.536 16.164 -13.852 1.00 76.00 192 GLY A C 1
ATOM 1492 O O . GLY A 1 192 ? -2.014 15.622 -12.856 1.00 76.00 192 GLY A O 1
ATOM 1493 N N . HIS A 1 193 ? -0.400 16.871 -13.816 1.00 83.06 193 HIS A N 1
ATOM 1494 C CA . HIS A 1 193 ? 0.389 17.063 -12.591 1.00 83.06 193 HIS A CA 1
ATOM 1495 C C . HIS A 1 193 ? -0.422 17.758 -11.486 1.00 83.06 193 HIS A C 1
ATOM 1497 O O . HIS A 1 193 ? -0.405 17.306 -10.340 1.00 83.06 193 HIS A O 1
ATOM 1503 N N . LEU A 1 194 ? -1.203 18.788 -11.831 1.00 83.50 194 LEU A N 1
ATOM 1504 C CA . LEU A 1 194 ? -2.069 19.491 -10.879 1.00 83.50 194 LEU A CA 1
ATOM 1505 C C . LEU A 1 194 ? -3.172 18.590 -10.308 1.00 83.50 194 LEU A C 1
ATOM 1507 O O . LEU A 1 194 ? -3.362 18.541 -9.089 1.00 83.50 194 LEU A O 1
ATOM 1511 N N . TYR A 1 195 ? -3.893 17.853 -11.156 1.00 79.19 195 TYR A N 1
ATOM 1512 C CA . TYR A 1 195 ? -4.970 16.976 -10.688 1.00 79.19 195 TYR A CA 1
ATOM 1513 C C . TYR A 1 195 ? -4.456 15.798 -9.880 1.00 79.19 195 TYR A C 1
ATOM 1515 O O . TYR A 1 195 ? -5.070 15.446 -8.874 1.00 79.19 195 TYR A O 1
ATOM 1523 N N . VAL A 1 196 ? -3.332 15.208 -10.286 1.00 80.75 196 VAL A N 1
ATOM 1524 C CA . VAL A 1 196 ? -2.698 14.131 -9.526 1.00 80.75 196 VAL A CA 1
ATOM 1525 C C . VAL A 1 196 ? -2.205 14.641 -8.181 1.00 80.75 196 VAL A C 1
ATOM 1527 O O . VAL A 1 196 ? -2.520 14.014 -7.171 1.00 80.75 196 VAL A O 1
ATOM 1530 N N . GLY A 1 197 ? -1.528 15.792 -8.136 1.00 82.69 197 GLY A N 1
ATOM 1531 C CA . GLY A 1 197 ? -1.101 16.413 -6.882 1.00 82.69 197 GLY A CA 1
ATOM 1532 C C . GLY A 1 197 ? -2.280 16.667 -5.937 1.00 82.69 197 GLY A C 1
ATOM 1533 O O . GLY A 1 197 ? -2.239 16.282 -4.765 1.00 82.69 197 GLY A O 1
ATOM 1534 N N . ALA A 1 198 ? -3.385 17.218 -6.449 1.00 81.62 198 ALA A N 1
ATOM 1535 C CA . ALA A 1 198 ? -4.589 17.475 -5.658 1.00 81.62 198 ALA A CA 1
ATOM 1536 C C . ALA A 1 198 ? -5.280 16.184 -5.182 1.00 81.62 198 ALA A C 1
ATOM 1538 O O . ALA A 1 198 ? -5.579 16.032 -3.994 1.00 81.62 198 ALA A O 1
ATOM 1539 N N . ALA A 1 199 ? -5.517 15.230 -6.087 1.00 78.62 199 ALA A N 1
ATOM 1540 C CA . ALA A 1 199 ? -6.184 13.969 -5.776 1.00 78.62 199 ALA A CA 1
ATOM 1541 C C . ALA A 1 199 ? -5.367 13.124 -4.793 1.00 78.62 199 ALA A C 1
ATOM 1543 O O . ALA A 1 199 ? -5.919 12.587 -3.829 1.00 78.62 199 ALA A O 1
ATOM 1544 N N . TRP A 1 200 ? -4.050 13.044 -4.992 1.00 82.31 200 TRP A N 1
ATOM 1545 C CA . TRP A 1 200 ? -3.163 12.291 -4.115 1.00 82.31 200 TRP A CA 1
ATOM 1546 C C . TRP A 1 200 ? -3.048 12.941 -2.734 1.00 82.31 200 TRP A C 1
ATOM 1548 O O . TRP A 1 200 ? -3.133 12.235 -1.730 1.00 82.31 200 TRP A O 1
ATOM 1558 N N . THR A 1 201 ? -3.014 14.276 -2.657 1.00 83.31 201 THR A N 1
ATOM 1559 C CA . THR A 1 201 ? -3.088 14.999 -1.376 1.00 83.31 201 THR A CA 1
ATOM 1560 C C . THR A 1 201 ? -4.360 14.645 -0.606 1.00 83.31 201 THR A C 1
ATOM 1562 O O . THR A 1 201 ? -4.298 14.322 0.581 1.00 83.31 201 THR A O 1
ATOM 1565 N N . VAL A 1 202 ? -5.524 14.661 -1.268 1.00 80.12 202 VAL A N 1
ATOM 1566 C CA . VAL A 1 202 ? -6.809 14.306 -0.639 1.00 80.12 202 VAL A CA 1
ATOM 1567 C C . VAL A 1 202 ? -6.823 12.841 -0.199 1.00 80.12 202 VAL A C 1
ATOM 1569 O O . VAL A 1 202 ? -7.258 12.528 0.915 1.00 80.12 202 VAL A O 1
ATOM 1572 N N . LEU A 1 203 ? -6.323 11.930 -1.033 1.00 77.19 203 LEU A N 1
ATOM 1573 C CA . LEU A 1 203 ? -6.225 10.511 -0.700 1.00 77.19 203 LEU A CA 1
ATOM 1574 C C . LEU A 1 203 ? -5.304 10.274 0.503 1.00 77.19 203 LEU A C 1
ATOM 1576 O O . LEU A 1 203 ? -5.664 9.526 1.413 1.00 77.19 203 LEU A O 1
ATOM 1580 N N . LEU A 1 204 ? -4.133 10.903 0.548 1.00 77.19 204 LEU A N 1
ATOM 1581 C CA . LEU A 1 204 ? -3.176 10.747 1.641 1.00 77.19 204 LEU A CA 1
ATOM 1582 C C . LEU A 1 204 ? -3.699 11.372 2.945 1.00 77.19 204 LEU A C 1
ATOM 1584 O O . LEU A 1 204 ? -3.651 10.735 3.999 1.00 77.19 204 LEU A O 1
ATOM 1588 N N . ALA A 1 205 ? -4.312 12.556 2.862 1.00 79.06 205 ALA A N 1
ATOM 1589 C CA . ALA A 1 205 ? -4.981 13.206 3.987 1.00 79.06 205 ALA A CA 1
ATOM 1590 C C . ALA A 1 205 ? -6.071 12.317 4.597 1.00 79.06 205 ALA A C 1
ATOM 1592 O O . ALA A 1 205 ? -6.139 12.120 5.815 1.00 79.06 205 ALA A O 1
ATOM 1593 N N . THR A 1 206 ? -6.927 11.751 3.745 1.00 76.44 206 THR A N 1
ATOM 1594 C CA . THR A 1 206 ? -8.038 10.896 4.178 1.00 76.44 206 THR A CA 1
ATOM 1595 C C . THR A 1 206 ? -7.561 9.540 4.690 1.00 76.44 206 THR A C 1
ATOM 1597 O O . THR A 1 206 ? -8.185 8.993 5.598 1.00 76.44 206 THR A O 1
ATOM 1600 N N . ALA A 1 207 ? -6.418 9.036 4.213 1.00 74.06 207 ALA A N 1
ATOM 1601 C CA . ALA A 1 207 ? -5.782 7.829 4.738 1.00 74.06 207 ALA A CA 1
ATOM 1602 C C . ALA A 1 207 ? -5.308 7.972 6.196 1.00 74.06 207 ALA A C 1
ATOM 1604 O O . ALA A 1 207 ? -5.110 6.951 6.867 1.00 74.06 207 ALA A O 1
ATOM 1605 N N . MET A 1 208 ? -5.173 9.205 6.708 1.00 76.50 208 MET A N 1
ATOM 1606 C CA . MET A 1 208 ? -4.757 9.502 8.082 1.00 76.50 208 MET A CA 1
ATOM 1607 C C . MET A 1 208 ? -3.487 8.717 8.450 1.00 76.50 208 MET A C 1
ATOM 1609 O O . MET A 1 208 ? -3.574 7.753 9.222 1.00 76.50 208 MET A O 1
ATOM 1613 N N . PRO A 1 209 ? -2.320 9.068 7.881 1.00 70.44 209 PRO A N 1
ATOM 1614 C CA . PRO A 1 209 ? -1.108 8.253 7.977 1.00 70.44 209 PRO A CA 1
ATOM 1615 C C . PRO A 1 209 ? -0.617 8.048 9.418 1.00 70.44 209 PRO A C 1
ATOM 1617 O O . PRO A 1 209 ? -0.130 6.971 9.748 1.00 70.44 209 PRO A O 1
ATOM 1620 N N . ALA A 1 210 ? -0.827 9.019 10.316 1.00 73.81 210 ALA A N 1
ATOM 1621 C CA . ALA A 1 210 ? -0.536 8.873 11.749 1.00 73.81 210 ALA A CA 1
ATOM 1622 C C . ALA A 1 210 ? -1.732 8.364 12.579 1.00 73.81 210 ALA A C 1
ATOM 1624 O O . ALA A 1 210 ? -1.671 8.319 13.810 1.00 73.81 210 ALA A O 1
ATOM 1625 N N . GLY A 1 211 ? -2.824 7.986 11.916 1.00 68.25 211 GLY A N 1
ATOM 1626 C CA . GLY A 1 211 ? -4.073 7.554 12.525 1.00 68.25 211 GLY A CA 1
ATOM 1627 C C . GLY A 1 211 ? -5.021 8.701 12.881 1.00 68.25 211 GLY A C 1
ATOM 1628 O O . GLY A 1 211 ? -4.658 9.879 12.929 1.00 68.25 211 GLY A O 1
ATOM 1629 N N . ILE A 1 212 ? -6.273 8.330 13.157 1.00 70.38 212 ILE A N 1
ATOM 1630 C CA . ILE A 1 212 ? -7.361 9.265 13.481 1.00 70.38 212 ILE A CA 1
ATOM 1631 C C . ILE A 1 212 ? -7.172 9.966 14.834 1.00 70.38 212 ILE A C 1
ATOM 1633 O O . ILE A 1 212 ? -7.698 11.053 15.052 1.00 70.38 212 ILE A O 1
ATOM 1637 N N . THR A 1 213 ? -6.398 9.367 15.743 1.00 71.44 213 THR A N 1
ATOM 1638 C CA . THR A 1 213 ? -6.098 9.924 17.071 1.00 71.44 213 THR A CA 1
ATOM 1639 C C . THR A 1 213 ? -5.026 11.012 17.033 1.00 71.44 213 THR A C 1
ATOM 1641 O O . THR A 1 213 ? -4.852 11.726 18.017 1.00 71.44 213 THR A O 1
ATOM 1644 N N . ARG A 1 214 ? -4.312 11.167 15.909 1.00 72.69 214 ARG A N 1
ATOM 1645 C CA . ARG A 1 214 ? -3.240 12.157 15.730 1.00 72.69 214 ARG A CA 1
ATOM 1646 C C . ARG A 1 214 ? -3.467 13.000 14.467 1.00 72.69 214 ARG A C 1
ATOM 1648 O O . ARG A 1 214 ? -2.607 13.027 13.589 1.00 72.69 214 ARG A O 1
ATOM 1655 N N . PRO A 1 215 ? -4.597 13.722 14.355 1.00 76.06 215 PRO A N 1
ATOM 1656 C CA . PRO A 1 215 ? -4.977 14.411 13.120 1.00 76.06 215 PRO A CA 1
ATOM 1657 C C . PRO A 1 215 ? -3.970 15.491 12.702 1.00 76.06 215 PRO A C 1
ATOM 1659 O O . PRO A 1 215 ? -3.676 15.616 11.519 1.00 76.06 215 PRO A O 1
ATOM 1662 N N . ARG A 1 216 ? -3.376 16.218 13.662 1.00 77.88 216 ARG A N 1
ATOM 1663 C CA . ARG A 1 216 ? -2.337 17.228 13.383 1.00 77.88 216 ARG A CA 1
ATOM 1664 C C . ARG A 1 216 ? -1.079 16.611 12.769 1.00 77.88 216 ARG A C 1
ATOM 1666 O O . ARG A 1 216 ? -0.539 17.153 11.815 1.00 77.88 216 ARG A O 1
ATOM 1673 N N . LEU A 1 217 ? -0.644 15.462 13.290 1.00 78.69 217 LEU A N 1
ATOM 1674 C CA . LEU A 1 217 ? 0.507 14.741 12.748 1.00 78.69 217 LEU A CA 1
ATOM 1675 C C . LEU A 1 217 ? 0.180 14.132 11.379 1.00 78.69 217 LEU A C 1
ATOM 1677 O O . LEU A 1 217 ? 0.996 14.223 10.476 1.00 78.69 217 LEU A O 1
ATOM 1681 N N . SER A 1 218 ? -1.020 13.569 11.197 1.00 75.69 218 SER A N 1
ATOM 1682 C CA . SER A 1 218 ? -1.486 13.066 9.896 1.00 75.69 218 SER A CA 1
ATOM 1683 C C . SER A 1 218 ? -1.506 14.162 8.826 1.00 75.69 218 SER A C 1
ATOM 1685 O O . SER A 1 218 ? -1.075 13.923 7.700 1.00 75.69 218 SER A O 1
ATOM 1687 N N . PHE A 1 219 ? -1.956 15.367 9.186 1.00 83.19 219 PHE A N 1
ATOM 1688 C CA . PHE A 1 219 ? -1.911 16.542 8.319 1.00 83.19 219 PHE A CA 1
ATOM 1689 C C . PHE A 1 219 ? -0.471 16.923 7.961 1.00 83.19 219 PHE A C 1
ATOM 1691 O O . PHE A 1 219 ? -0.144 17.002 6.781 1.00 83.19 219 PHE A O 1
ATOM 1698 N N . LEU A 1 220 ? 0.401 17.082 8.964 1.00 83.12 220 LEU A N 1
ATOM 1699 C CA . LEU A 1 220 ? 1.804 17.437 8.745 1.00 83.12 220 LEU A CA 1
ATOM 1700 C C . LEU A 1 220 ? 2.508 16.419 7.836 1.00 83.12 220 LEU A C 1
ATOM 1702 O O . LEU A 1 220 ? 3.166 16.809 6.880 1.00 83.12 220 LEU A O 1
ATOM 1706 N N . LEU A 1 221 ? 2.323 15.122 8.100 1.00 77.81 221 LEU A N 1
ATOM 1707 C CA . LEU A 1 221 ? 2.878 14.053 7.270 1.00 77.81 221 LEU A CA 1
ATOM 1708 C C . LEU A 1 221 ? 2.357 14.119 5.835 1.00 77.81 221 LEU A C 1
ATOM 1710 O O . LEU A 1 221 ? 3.134 13.917 4.914 1.00 77.81 221 LEU A O 1
ATOM 1714 N N . THR A 1 222 ? 1.072 14.421 5.639 1.00 81.75 222 THR A N 1
ATOM 1715 C CA . THR A 1 222 ? 0.500 14.565 4.294 1.00 81.75 222 THR A CA 1
ATOM 1716 C C . THR A 1 222 ? 1.174 15.704 3.537 1.00 81.75 222 THR A C 1
ATOM 1718 O O . THR A 1 222 ? 1.628 15.496 2.419 1.00 81.75 222 THR A O 1
ATOM 1721 N N . VAL A 1 223 ? 1.291 16.883 4.158 1.00 85.62 223 VAL A N 1
ATOM 1722 C CA . VAL A 1 223 ? 1.927 18.056 3.538 1.00 85.62 223 VAL A CA 1
ATOM 1723 C C . VAL A 1 223 ? 3.388 17.772 3.203 1.00 85.62 223 VAL A C 1
ATOM 1725 O O . VAL A 1 223 ? 3.806 18.012 2.078 1.00 85.62 223 VAL A O 1
ATOM 1728 N N . VAL A 1 224 ? 4.152 17.223 4.152 1.00 88.56 224 VAL A N 1
ATOM 1729 C CA . VAL A 1 224 ? 5.581 16.930 3.957 1.00 88.56 224 VAL A CA 1
ATOM 1730 C C . VAL A 1 224 ? 5.791 15.886 2.863 1.00 88.56 224 VAL A C 1
ATOM 1732 O O . VAL A 1 224 ? 6.643 16.077 2.003 1.00 88.56 224 VAL A O 1
ATOM 1735 N N . VAL A 1 225 ? 5.019 14.795 2.873 1.00 85.25 225 VAL A N 1
ATOM 1736 C CA . VAL A 1 225 ? 5.138 13.737 1.859 1.00 85.25 225 VAL A CA 1
ATOM 1737 C C . VAL A 1 225 ? 4.776 14.270 0.477 1.00 85.25 225 VAL A C 1
ATOM 1739 O O . VAL A 1 225 ? 5.520 14.018 -0.464 1.00 85.25 225 VAL A O 1
ATOM 1742 N N . MET A 1 226 ? 3.687 15.033 0.349 1.00 88.56 226 MET A N 1
ATOM 1743 C CA . MET A 1 226 ? 3.278 15.590 -0.942 1.00 88.56 226 MET A CA 1
ATOM 1744 C C . MET A 1 226 ? 4.293 16.607 -1.474 1.00 88.56 226 MET A C 1
ATOM 1746 O O . MET A 1 226 ? 4.722 16.456 -2.614 1.00 88.56 226 MET A O 1
ATOM 1750 N N . ALA A 1 227 ? 4.753 17.547 -0.642 1.00 87.19 227 ALA A N 1
ATOM 1751 C CA . ALA A 1 227 ? 5.752 18.548 -1.034 1.00 87.19 227 ALA A CA 1
ATOM 1752 C C . ALA A 1 227 ? 7.116 17.927 -1.399 1.00 87.19 227 ALA A C 1
ATOM 1754 O O . ALA A 1 227 ? 7.878 18.460 -2.200 1.00 87.19 227 ALA A O 1
ATOM 1755 N N . ALA A 1 228 ? 7.457 16.780 -0.801 1.00 88.81 228 ALA A N 1
ATOM 1756 C CA . ALA A 1 228 ? 8.662 16.037 -1.162 1.00 88.81 228 ALA A CA 1
ATOM 1757 C C . ALA A 1 228 ? 8.469 15.174 -2.419 1.00 88.81 228 ALA A C 1
ATOM 1759 O O . ALA A 1 228 ? 9.441 14.867 -3.107 1.00 88.81 228 ALA A O 1
ATOM 1760 N N . SER A 1 229 ? 7.237 14.757 -2.722 1.00 84.81 229 SER A N 1
ATOM 1761 C CA . SER A 1 229 ? 6.975 13.773 -3.772 1.00 84.81 229 SER A CA 1
ATOM 1762 C C . SER A 1 229 ? 7.271 14.300 -5.175 1.00 84.81 229 SER A C 1
ATOM 1764 O O . SER A 1 229 ? 7.889 13.579 -5.954 1.00 84.81 229 SER A O 1
ATOM 1766 N N . ALA A 1 230 ? 6.914 15.548 -5.492 1.00 86.00 230 ALA A N 1
ATOM 1767 C CA . ALA A 1 230 ? 7.110 16.090 -6.834 1.00 86.00 230 ALA A CA 1
ATOM 1768 C C . ALA A 1 230 ? 8.596 16.244 -7.208 1.00 86.00 230 ALA A C 1
ATOM 1770 O O . ALA A 1 230 ? 8.992 15.713 -8.247 1.00 86.00 230 ALA A O 1
ATOM 1771 N N . PRO A 1 231 ? 9.465 16.842 -6.361 1.00 88.06 231 PRO A N 1
ATOM 1772 C CA . PRO A 1 231 ? 10.902 16.876 -6.632 1.00 88.06 231 PRO A CA 1
ATOM 1773 C C . PRO A 1 231 ? 11.529 15.482 -6.751 1.00 88.06 231 PRO A C 1
ATOM 1775 O O . PRO A 1 231 ? 12.424 15.285 -7.570 1.00 88.06 231 PRO A O 1
ATOM 1778 N N . LEU A 1 232 ? 11.074 14.515 -5.943 1.00 83.31 232 LEU A N 1
ATOM 1779 C CA . LEU A 1 232 ? 11.583 13.141 -5.979 1.00 83.31 232 LEU A CA 1
ATOM 1780 C C . LEU A 1 232 ? 11.181 12.406 -7.262 1.00 83.31 232 LEU A C 1
ATOM 1782 O O . LEU A 1 232 ? 12.012 11.701 -7.834 1.00 83.31 232 LEU A O 1
ATOM 1786 N N . ILE A 1 233 ? 9.938 12.576 -7.721 1.00 82.75 233 ILE A N 1
ATOM 1787 C CA . ILE A 1 233 ? 9.444 11.988 -8.974 1.00 82.75 233 ILE A CA 1
ATOM 1788 C C . ILE A 1 233 ? 10.221 12.557 -10.165 1.00 82.75 233 ILE A C 1
ATOM 1790 O O . ILE A 1 233 ? 10.765 11.784 -10.951 1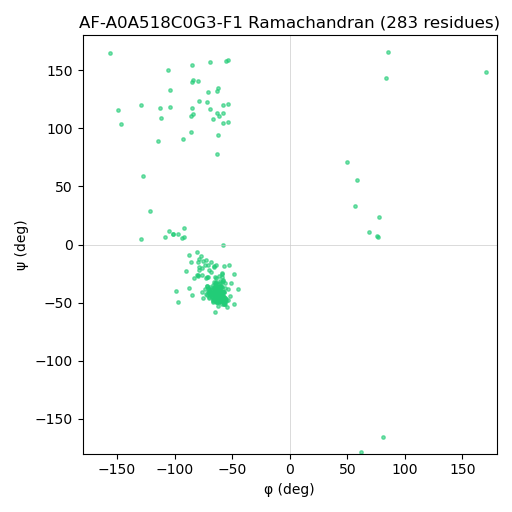.00 82.75 233 ILE A O 1
ATOM 1794 N N . GLU A 1 234 ? 10.355 13.881 -10.249 1.00 85.56 234 GLU A N 1
ATOM 1795 C CA . GLU A 1 234 ? 11.107 14.549 -11.321 1.00 85.56 234 GLU A CA 1
ATOM 1796 C C . GLU A 1 234 ? 12.594 14.178 -11.302 1.00 85.56 234 GLU A C 1
ATOM 1798 O O . GLU A 1 234 ? 13.231 13.976 -12.336 1.00 85.56 234 GLU A O 1
ATOM 1803 N N . TRP A 1 235 ? 13.182 14.039 -10.111 1.00 85.81 235 TRP A N 1
ATOM 1804 C CA . TRP A 1 235 ? 14.554 13.558 -9.987 1.00 85.81 235 TRP A CA 1
ATOM 1805 C C . TRP A 1 235 ? 14.699 12.116 -10.491 1.00 85.81 235 TRP A C 1
ATOM 1807 O O . TRP A 1 235 ? 15.645 11.826 -11.224 1.00 85.81 235 TRP A O 1
ATOM 1817 N N . ALA A 1 236 ? 13.752 11.231 -10.164 1.00 77.69 236 ALA A N 1
ATOM 1818 C CA . ALA A 1 236 ? 13.750 9.849 -10.641 1.00 77.69 236 ALA A CA 1
ATOM 1819 C C . ALA A 1 236 ? 13.563 9.754 -12.170 1.00 77.69 236 ALA A C 1
ATOM 1821 O O . ALA A 1 236 ? 14.197 8.918 -12.817 1.00 77.69 236 ALA A O 1
ATOM 1822 N N . GLN A 1 237 ? 12.765 10.644 -12.769 1.00 79.94 237 GLN A N 1
ATOM 1823 C CA . GLN A 1 237 ? 12.547 10.719 -14.221 1.00 79.94 237 GLN A CA 1
ATOM 1824 C C . GLN A 1 237 ? 13.794 11.117 -15.024 1.00 79.94 237 GLN A C 1
ATOM 1826 O O . GLN A 1 237 ? 13.886 10.800 -16.216 1.00 79.94 237 GLN A O 1
ATOM 1831 N N . ARG A 1 238 ? 14.818 11.706 -14.387 1.00 81.31 238 ARG A N 1
ATOM 1832 C CA . ARG A 1 238 ? 16.124 11.912 -15.041 1.00 81.31 238 ARG A CA 1
ATOM 1833 C C . ARG A 1 238 ? 16.714 10.597 -15.548 1.00 81.31 238 ARG A C 1
ATOM 1835 O O . ARG A 1 238 ? 17.295 10.569 -16.629 1.00 81.31 238 ARG A O 1
ATOM 1842 N N . GLY A 1 239 ? 16.525 9.509 -14.799 1.00 74.81 239 GLY A N 1
ATOM 1843 C CA . GLY A 1 239 ? 16.987 8.172 -15.176 1.00 74.81 239 GLY A CA 1
ATOM 1844 C C . GLY A 1 239 ? 16.202 7.542 -16.331 1.00 74.81 239 GLY A C 1
ATOM 1845 O O . GLY A 1 239 ? 16.700 6.613 -16.958 1.00 74.81 239 GLY A O 1
ATOM 1846 N N . SER A 1 240 ? 15.006 8.050 -16.651 1.00 73.31 240 SER A N 1
ATOM 1847 C CA . SER A 1 240 ? 14.155 7.531 -17.731 1.00 73.31 240 SER A CA 1
ATOM 1848 C C . SER A 1 240 ? 14.284 8.312 -19.045 1.00 73.31 240 SER A C 1
ATOM 1850 O O . SER A 1 240 ? 13.470 8.123 -19.946 1.00 73.31 240 SER A O 1
ATOM 1852 N N . GLY A 1 241 ? 15.256 9.227 -19.152 1.00 76.19 241 GLY A N 1
ATOM 1853 C CA . GLY A 1 241 ? 15.489 10.041 -20.352 1.00 76.19 241 GLY A CA 1
ATOM 1854 C C . GLY A 1 241 ? 14.493 11.187 -20.564 1.00 76.19 241 GLY A C 1
ATOM 1855 O O . GLY A 1 241 ? 14.544 11.842 -21.600 1.00 76.19 241 GLY A O 1
ATOM 1856 N N . ARG A 1 242 ? 13.600 11.448 -19.597 1.00 73.06 242 ARG A N 1
ATOM 1857 C CA . ARG A 1 242 ? 12.557 12.487 -19.695 1.00 73.06 242 ARG A CA 1
ATOM 1858 C C . ARG A 1 242 ? 13.028 13.873 -19.230 1.00 73.06 242 ARG A C 1
ATOM 1860 O O . ARG A 1 242 ? 12.343 14.855 -19.469 1.00 73.06 242 ARG A O 1
ATOM 1867 N N . GLY A 1 243 ? 14.221 13.959 -18.637 1.00 81.19 243 GLY A N 1
ATOM 1868 C CA . GLY A 1 243 ? 14.767 15.201 -18.086 1.00 81.19 243 GLY A CA 1
ATOM 1869 C C . GLY A 1 243 ? 14.214 15.518 -16.695 1.00 81.19 243 GLY A C 1
ATOM 1870 O O . GLY A 1 243 ? 13.680 14.643 -16.024 1.00 81.19 243 GLY A O 1
ATOM 1871 N N . PHE A 1 244 ? 14.420 16.753 -16.242 1.00 87.88 244 PHE A N 1
ATOM 1872 C CA . PHE A 1 244 ? 13.834 17.302 -15.017 1.00 87.88 244 PHE A CA 1
ATOM 1873 C C . PHE A 1 244 ? 13.201 18.634 -15.377 1.00 87.88 244 PHE A C 1
ATOM 1875 O O . PHE A 1 244 ? 13.916 19.543 -15.813 1.00 87.88 244 PHE A O 1
ATOM 1882 N N . GLU A 1 245 ? 11.896 18.763 -15.175 1.00 89.25 245 GLU A N 1
ATOM 1883 C CA . GLU A 1 245 ? 11.172 19.983 -15.503 1.00 89.25 245 GLU A CA 1
ATOM 1884 C C . GLU A 1 245 ? 10.693 20.665 -14.221 1.00 89.25 245 GLU A C 1
ATOM 1886 O O . GLU A 1 245 ? 9.759 20.234 -13.551 1.00 89.25 245 GLU A O 1
ATOM 1891 N N . ALA A 1 246 ? 11.301 21.805 -13.877 1.00 89.88 246 ALA A N 1
ATOM 1892 C CA . ALA A 1 246 ? 10.874 22.588 -12.712 1.00 89.88 246 ALA A CA 1
ATOM 1893 C C . ALA A 1 246 ? 9.397 23.026 -12.801 1.00 89.88 246 ALA A C 1
ATOM 1895 O O . ALA A 1 246 ? 8.744 23.236 -11.778 1.00 89.88 246 ALA A O 1
ATOM 1896 N N . ALA A 1 247 ? 8.868 23.140 -14.024 1.00 87.56 247 ALA A N 1
ATOM 1897 C CA . ALA A 1 247 ? 7.458 23.400 -14.266 1.00 87.56 247 ALA A CA 1
ATOM 1898 C C . ALA A 1 247 ? 6.563 22.271 -13.726 1.00 87.56 247 ALA A C 1
ATOM 1900 O O . ALA A 1 247 ? 5.528 22.567 -13.137 1.00 87.56 247 ALA A O 1
ATOM 1901 N N . ASP A 1 248 ? 6.957 21.004 -13.852 1.00 86.31 248 ASP A N 1
ATOM 1902 C CA . ASP A 1 248 ? 6.157 19.869 -13.377 1.00 86.31 248 ASP A CA 1
ATOM 1903 C C . ASP A 1 248 ? 6.112 19.776 -11.860 1.00 86.31 248 ASP A C 1
ATOM 1905 O O . ASP A 1 248 ? 5.041 19.543 -11.287 1.00 86.31 248 ASP A O 1
ATOM 1909 N N . VAL A 1 249 ? 7.234 20.082 -11.200 1.00 88.56 249 VAL A N 1
ATOM 1910 C CA . VAL A 1 249 ? 7.256 20.296 -9.747 1.00 88.56 249 VAL A CA 1
ATOM 1911 C C . VAL A 1 249 ? 6.251 21.386 -9.374 1.00 88.56 249 VAL A C 1
ATOM 1913 O O . VAL A 1 249 ? 5.385 21.164 -8.532 1.00 88.56 249 VAL A O 1
ATOM 1916 N N . TYR A 1 250 ? 6.310 22.545 -10.038 1.00 89.94 250 TYR A N 1
ATOM 1917 C CA . TYR A 1 250 ? 5.418 23.672 -9.759 1.00 89.94 250 TYR A CA 1
ATOM 1918 C C . TYR A 1 250 ? 3.930 23.307 -9.899 1.00 89.94 250 TYR A C 1
ATOM 1920 O O . TYR A 1 250 ? 3.141 23.607 -9.002 1.00 89.94 250 TYR A O 1
ATOM 1928 N N . TRP A 1 251 ? 3.533 22.624 -10.978 1.00 85.56 251 TRP A N 1
ATOM 1929 C CA . TRP A 1 251 ? 2.137 22.219 -11.185 1.00 85.56 251 TRP A CA 1
ATOM 1930 C C . TRP A 1 251 ? 1.659 21.181 -10.166 1.00 85.56 251 TRP A C 1
ATOM 1932 O O . TRP A 1 251 ? 0.506 21.239 -9.732 1.00 85.56 251 TRP A O 1
ATOM 1942 N N . HIS A 1 252 ? 2.534 20.276 -9.726 1.00 85.31 252 HIS A N 1
ATOM 1943 C CA . HIS A 1 252 ? 2.215 19.328 -8.662 1.00 85.31 252 HIS A CA 1
ATOM 1944 C C . HIS A 1 252 ? 2.010 20.033 -7.308 1.00 85.31 252 HIS A C 1
ATOM 1946 O O . HIS A 1 252 ? 1.031 19.754 -6.608 1.00 85.31 252 HIS A O 1
ATOM 1952 N N . GLU A 1 253 ? 2.874 20.997 -6.969 1.00 87.31 253 GLU A N 1
ATOM 1953 C CA . GLU A 1 253 ? 2.749 21.812 -5.752 1.00 87.31 253 GLU A CA 1
ATOM 1954 C C . GLU A 1 253 ? 1.484 22.683 -5.767 1.00 87.31 253 GLU A C 1
ATOM 1956 O O . GLU A 1 253 ? 0.809 22.828 -4.745 1.00 87.31 253 GLU A O 1
ATOM 1961 N N . LEU A 1 254 ? 1.085 23.209 -6.931 1.00 84.81 254 LEU A N 1
ATOM 1962 C CA . LEU A 1 254 ? -0.211 23.879 -7.078 1.00 84.81 254 LEU A CA 1
ATOM 1963 C C . LEU A 1 254 ? -1.384 22.937 -6.771 1.00 84.81 254 LEU A C 1
ATOM 1965 O O . LEU A 1 254 ? -2.363 23.367 -6.159 1.00 84.81 254 LEU A O 1
ATOM 1969 N N . GLY A 1 255 ? -1.282 21.657 -7.138 1.00 78.25 255 GLY A N 1
ATOM 1970 C CA . GLY A 1 255 ? -2.258 20.630 -6.769 1.00 78.25 255 GLY A CA 1
ATOM 1971 C C . GLY A 1 255 ? -2.375 20.440 -5.252 1.00 78.25 255 GLY A C 1
ATOM 1972 O O . GLY A 1 255 ? -3.485 20.441 -4.710 1.00 78.25 255 GLY A O 1
ATOM 1973 N N . LEU A 1 256 ? -1.238 20.349 -4.550 1.00 85.56 256 LEU A N 1
ATOM 1974 C CA . LEU A 1 256 ? -1.184 20.320 -3.082 1.00 85.56 256 LEU A CA 1
ATOM 1975 C C . LEU A 1 256 ? -1.852 21.566 -2.478 1.00 85.56 256 LEU A C 1
ATOM 1977 O O . LEU A 1 256 ? -2.747 21.443 -1.637 1.00 85.56 256 LEU A O 1
ATOM 1981 N N . LEU A 1 257 ? -1.467 22.764 -2.928 1.00 81.88 257 LEU A N 1
ATOM 1982 C CA . LEU A 1 257 ? -2.022 24.028 -2.435 1.00 81.88 257 LEU A CA 1
ATOM 1983 C C . LEU A 1 257 ? -3.534 24.125 -2.670 1.00 81.88 257 LEU A C 1
ATOM 1985 O O . LEU A 1 257 ? -4.268 24.498 -1.753 1.00 81.88 257 LEU A O 1
ATOM 1989 N N . ALA A 1 258 ? -4.021 23.729 -3.849 1.00 78.44 258 ALA A N 1
ATOM 1990 C CA . ALA A 1 258 ? -5.447 23.710 -4.163 1.00 78.44 258 ALA A CA 1
ATOM 1991 C C . ALA A 1 258 ? -6.232 22.789 -3.213 1.00 78.44 258 ALA A C 1
ATOM 1993 O O . ALA A 1 258 ? -7.280 23.182 -2.692 1.00 78.44 258 ALA A O 1
ATOM 1994 N N . ALA A 1 259 ? -5.710 21.592 -2.923 1.00 76.12 259 ALA A N 1
ATOM 1995 C CA . ALA A 1 259 ? -6.329 20.663 -1.980 1.00 76.12 259 ALA A CA 1
ATOM 1996 C C . ALA A 1 259 ? -6.345 21.217 -0.542 1.00 76.12 259 ALA A C 1
ATOM 1998 O O . ALA A 1 259 ? -7.360 21.109 0.155 1.00 76.12 259 ALA A O 1
ATOM 1999 N N . LEU A 1 260 ? -5.257 21.860 -0.106 1.00 76.69 260 LEU A N 1
ATOM 2000 C CA . LEU A 1 260 ? -5.178 22.511 1.205 1.00 76.69 260 LEU A CA 1
ATOM 2001 C C . LEU A 1 260 ? -6.155 23.688 1.323 1.00 76.69 260 LEU A C 1
ATOM 2003 O O . LEU A 1 260 ? -6.840 23.808 2.340 1.00 76.69 260 LEU A O 1
ATOM 2007 N N . MET A 1 261 ? -6.273 24.518 0.283 1.00 73.44 261 MET A N 1
ATOM 2008 C CA . MET A 1 261 ? -7.234 25.624 0.236 1.00 73.44 261 MET A CA 1
ATOM 2009 C C . MET A 1 261 ? -8.677 25.120 0.285 1.00 73.44 261 MET A C 1
ATOM 2011 O O . MET A 1 261 ? -9.466 25.611 1.092 1.00 73.44 261 MET A O 1
ATOM 2015 N N . ALA A 1 262 ? -9.024 24.108 -0.515 1.00 71.94 262 ALA A N 1
ATOM 2016 C CA . ALA A 1 262 ? -10.353 23.499 -0.491 1.00 71.94 262 ALA A CA 1
ATOM 2017 C C . ALA A 1 262 ? -10.693 22.943 0.902 1.00 71.94 262 ALA A C 1
ATOM 2019 O O . ALA A 1 262 ? -11.804 23.136 1.404 1.00 71.94 262 ALA A O 1
ATOM 2020 N N . TRP A 1 263 ? -9.725 22.308 1.566 1.00 76.12 263 TRP A N 1
ATOM 2021 C CA . TRP A 1 263 ? -9.907 21.813 2.926 1.00 76.12 263 TRP A CA 1
ATOM 2022 C C . TRP A 1 263 ? -10.084 22.954 3.938 1.00 76.12 263 TRP A C 1
ATOM 2024 O O . TRP A 1 263 ? -10.990 22.893 4.771 1.00 76.12 263 TRP A O 1
ATOM 2034 N N . ALA A 1 264 ? -9.282 24.018 3.852 1.00 68.56 264 ALA A N 1
ATOM 2035 C CA . ALA A 1 264 ? -9.411 25.190 4.716 1.00 68.56 264 ALA A CA 1
ATOM 2036 C C . ALA A 1 264 ? -10.787 25.862 4.565 1.00 68.56 264 ALA A C 1
ATOM 2038 O O . ALA A 1 264 ? -11.440 26.161 5.566 1.00 68.56 264 ALA A O 1
ATOM 2039 N N . LEU A 1 265 ? -11.268 26.018 3.327 1.00 67.94 265 LEU A N 1
ATOM 2040 C CA . LEU A 1 265 ? -12.602 26.542 3.032 1.00 67.94 265 LEU A CA 1
ATOM 2041 C C . LEU A 1 265 ? -13.703 25.643 3.604 1.00 67.94 265 LEU A C 1
ATOM 2043 O O . LEU A 1 265 ? -14.620 26.133 4.263 1.00 67.94 265 LEU A O 1
ATOM 2047 N N . LEU A 1 266 ? -13.592 24.323 3.427 1.00 68.25 266 LEU A N 1
ATOM 2048 C CA . LEU A 1 266 ? -14.546 23.373 3.999 1.00 68.25 266 LEU A CA 1
ATOM 2049 C C . LEU A 1 266 ? -14.562 23.449 5.532 1.00 68.25 266 LEU A C 1
ATOM 2051 O O . LEU A 1 266 ? -15.635 23.424 6.134 1.00 68.25 266 LEU A O 1
ATOM 2055 N N . ALA A 1 267 ? -13.393 23.562 6.167 1.00 67.56 267 ALA A N 1
ATOM 2056 C CA . ALA A 1 267 ? -13.264 23.704 7.614 1.00 67.56 267 ALA A CA 1
ATOM 2057 C C . ALA A 1 267 ? -13.883 25.017 8.118 1.00 67.56 267 ALA A C 1
ATOM 2059 O O . ALA A 1 267 ? -14.611 24.998 9.111 1.00 67.56 267 ALA A O 1
ATOM 2060 N N . ALA A 1 268 ? -13.666 26.128 7.410 1.00 66.62 268 ALA A N 1
ATOM 2061 C CA . ALA A 1 268 ? -14.281 27.419 7.713 1.00 66.62 268 ALA A CA 1
ATOM 2062 C C . ALA A 1 268 ? -15.809 27.403 7.524 1.00 66.62 268 ALA A C 1
ATOM 2064 O O . ALA A 1 268 ? -16.527 28.063 8.272 1.00 66.62 268 ALA A O 1
ATOM 2065 N N . ALA A 1 269 ? -16.322 26.609 6.577 1.00 70.31 269 ALA A N 1
ATOM 2066 C CA . ALA A 1 269 ? -17.754 26.452 6.323 1.00 70.31 269 ALA A CA 1
ATOM 2067 C C . ALA A 1 269 ? -18.465 25.511 7.316 1.00 70.31 269 ALA A C 1
ATOM 2069 O O . ALA A 1 269 ? -19.686 25.591 7.464 1.00 70.31 269 ALA A O 1
ATOM 2070 N N . GLN A 1 270 ? -17.743 24.636 8.033 1.00 70.56 270 GLN A N 1
ATOM 2071 C CA . GLN A 1 270 ? -18.335 23.661 8.966 1.00 70.56 270 GLN A CA 1
ATOM 2072 C C . GLN A 1 270 ? -19.311 24.266 9.995 1.00 70.56 270 GLN A C 1
ATOM 2074 O O . GLN A 1 270 ? -20.375 23.677 10.194 1.00 70.56 270 GLN A O 1
ATOM 2079 N N . PRO A 1 271 ? -19.024 25.407 10.657 1.00 75.31 271 PRO A N 1
ATOM 2080 C CA . PRO A 1 271 ? -19.962 26.013 11.601 1.00 75.31 271 PRO A CA 1
ATOM 2081 C C . PRO A 1 271 ? -21.288 26.409 10.942 1.00 75.31 271 PRO A C 1
ATOM 2083 O O . PRO A 1 271 ? -22.347 26.213 11.535 1.00 75.31 271 PRO A O 1
ATOM 2086 N N . LEU A 1 272 ? -21.239 26.923 9.709 1.00 80.00 272 LEU A N 1
ATOM 2087 C CA . LEU A 1 272 ? -22.425 27.303 8.945 1.00 80.00 272 LEU A CA 1
ATOM 2088 C C . LEU A 1 272 ? -23.216 26.067 8.506 1.00 80.00 272 LEU A C 1
ATOM 2090 O O . LEU A 1 272 ? -24.424 26.012 8.721 1.00 80.00 272 LEU A O 1
ATOM 2094 N N . LEU A 1 273 ? -22.528 25.048 7.980 1.00 77.38 273 LEU A N 1
ATOM 2095 C CA . LEU A 1 273 ? -23.138 23.775 7.584 1.00 77.38 273 LEU A CA 1
ATOM 2096 C C . LEU A 1 273 ? -23.877 23.118 8.762 1.00 77.38 273 LEU A C 1
ATOM 2098 O O . LEU A 1 273 ? -25.014 22.671 8.615 1.00 77.38 273 LEU A O 1
ATOM 2102 N N . ARG A 1 274 ? -23.297 23.164 9.969 1.00 78.25 274 ARG A N 1
ATOM 2103 C CA . ARG A 1 274 ? -23.956 22.677 11.192 1.00 78.25 274 ARG A CA 1
ATOM 2104 C C . ARG A 1 274 ? -25.224 23.457 11.544 1.00 78.25 274 ARG A C 1
ATOM 2106 O O . ARG A 1 274 ? -26.189 22.837 11.981 1.00 78.25 274 ARG A O 1
ATOM 2113 N N . ARG A 1 275 ? -25.247 24.783 11.348 1.00 83.94 275 ARG A N 1
ATOM 2114 C CA . ARG A 1 275 ? -26.436 25.623 11.608 1.00 83.94 275 ARG A CA 1
ATOM 2115 C C . ARG A 1 275 ? -27.608 25.274 10.693 1.00 83.94 275 ARG A C 1
ATOM 2117 O O . ARG A 1 275 ? -28.746 25.345 11.136 1.00 83.94 275 ARG A O 1
ATOM 2124 N N . VAL A 1 276 ? -27.336 24.845 9.460 1.00 88.62 276 VAL A N 1
ATOM 2125 C CA . VAL A 1 276 ? -28.366 24.430 8.487 1.00 88.62 276 VAL A CA 1
ATOM 2126 C C . VAL A 1 276 ? -28.673 22.926 8.528 1.00 88.62 276 VAL A C 1
ATOM 2128 O O . VAL A 1 276 ? -29.297 22.391 7.619 1.00 88.62 276 VAL A O 1
ATOM 2131 N N . GLY A 1 277 ? -28.231 22.216 9.573 1.00 84.62 277 GLY A N 1
ATOM 2132 C CA . GLY A 1 277 ? -28.505 20.785 9.752 1.00 84.62 277 GLY A CA 1
ATOM 2133 C C . GLY A 1 277 ? -27.666 19.849 8.872 1.00 84.62 277 GLY A C 1
ATOM 2134 O O . GLY A 1 277 ? -27.876 18.637 8.900 1.00 84.62 277 GLY A O 1
ATOM 2135 N N . ILE A 1 278 ? -26.687 20.376 8.134 1.00 72.69 278 ILE A N 1
ATOM 2136 C CA . ILE A 1 278 ? -25.766 19.603 7.297 1.00 72.69 278 ILE A CA 1
ATOM 2137 C C . ILE A 1 278 ? -24.514 19.291 8.125 1.00 72.69 278 ILE A C 1
ATOM 2139 O O . ILE A 1 278 ? -23.551 20.052 8.186 1.00 72.69 278 ILE A O 1
ATOM 2143 N N . GLY A 1 279 ? -24.520 18.152 8.813 1.00 69.44 279 GLY A N 1
ATOM 2144 C CA . GLY A 1 279 ? -23.358 17.680 9.561 1.00 69.44 279 GLY A CA 1
ATOM 2145 C C . GLY A 1 279 ? -23.689 16.493 10.450 1.00 69.44 279 GLY A C 1
ATOM 2146 O O . GLY A 1 279 ? -24.797 16.372 10.969 1.00 69.44 279 GLY A O 1
ATOM 2147 N N . THR A 1 280 ? -22.722 15.597 10.654 1.00 59.84 280 THR A N 1
ATOM 2148 C CA . THR A 1 280 ? -22.885 14.527 11.641 1.00 59.84 280 THR A CA 1
ATOM 2149 C C . THR A 1 280 ? -23.028 15.179 13.011 1.00 59.84 280 THR A C 1
ATOM 2151 O O . THR A 1 280 ? -22.052 15.769 13.482 1.00 59.84 280 THR A O 1
ATOM 2154 N N . ARG A 1 281 ? -24.205 15.080 13.648 1.00 62.62 281 ARG A N 1
ATOM 2155 C CA . ARG A 1 281 ? -24.340 15.370 15.080 1.00 62.62 281 ARG A CA 1
ATOM 2156 C C . ARG A 1 281 ? -23.303 14.501 15.780 1.00 62.62 281 ARG A C 1
ATOM 2158 O O . ARG A 1 281 ? -23.439 13.277 15.816 1.00 62.62 281 ARG A O 1
ATOM 2165 N N . THR A 1 282 ? -22.213 15.106 16.241 1.00 56.59 282 THR A N 1
ATOM 2166 C CA . THR A 1 282 ? -21.376 14.453 17.233 1.00 56.59 282 THR A CA 1
ATOM 2167 C C . THR A 1 282 ? -22.308 14.282 18.416 1.00 56.59 282 THR A C 1
ATOM 2169 O O . THR A 1 282 ? -22.816 15.264 18.945 1.00 56.59 282 THR A O 1
ATOM 2172 N N . HIS A 1 283 ? -22.685 13.040 18.714 1.00 47.97 283 HIS A N 1
ATOM 2173 C CA . HIS A 1 283 ? -23.353 12.752 19.970 1.00 47.97 283 HIS A CA 1
ATOM 2174 C C . HIS A 1 283 ? -22.343 13.112 21.049 1.00 47.97 283 HIS A C 1
ATOM 2176 O O . HIS A 1 283 ? -21.444 12.318 21.326 1.00 47.97 283 HIS A O 1
ATOM 2182 N N . ASP A 1 284 ? -22.442 14.338 21.550 1.00 47.03 284 ASP A N 1
ATOM 2183 C CA . ASP A 1 284 ? -21.702 14.782 22.713 1.00 47.03 284 ASP A CA 1
ATOM 2184 C C . ASP A 1 284 ? -22.086 13.819 23.842 1.00 47.03 284 ASP A C 1
ATOM 2186 O O . ASP A 1 284 ? -23.259 13.671 24.197 1.00 47.03 284 ASP A O 1
ATOM 2190 N N . ARG A 1 285 ? -21.092 13.045 24.270 1.00 43.94 285 ARG A N 1
ATOM 2191 C CA . ARG A 1 285 ? -21.117 12.187 25.449 1.00 43.94 285 ARG A CA 1
ATOM 2192 C C . ARG A 1 285 ? -20.190 12.797 26.476 1.00 43.94 285 ARG A C 1
ATOM 2194 O O . ARG A 1 285 ? -19.118 13.277 26.041 1.00 43.94 285 ARG A O 1
#

Organism: NCBI:txid2527982

Foldseek 3Di:
DDPDPPVLVVVLVVPDDPVLVVLLVVLVVCLVVLVVVLLCVLLPPPDDDDQPDPLGRVLLVCLLQSLLSNLLSQLSPQPAPPPQPQVRSSVVSLVVSLVVQQVSLVCSVVRVDDRDPSSSVSSNLSNVLSSLLDDRSRDDDPLVVQLSVLSNCCSVVVVVLLSCLLDPVNQVVLQVVCVVVPNNVPPSCLVVLLQCLQVQLVSQLSNQVVDPVCNVVSNVCSLVCQLVVQQVSQVVSVVVVPHHDVSSSVSSVNSNVVNVVVVVVVVVCVVVCVVVVNDPPPPPD

Mean predicted aligned error: 12.42 Å

Radius of gyration: 22.53 Å; Cα contacts (8 Å, |Δi|>4): 282; chains: 1; bounding box: 48×53×61 Å

pLDDT: mean 77.93, std 10.96, range [43.94, 95.44]

Secondary structure (DSSP, 8-state):
-PPPPHHHHHHHHHTS-HHHHHHHHHHHHHHHHHHHHHHHHHT-TT-----S-SS--HHHHHHHHHHHHHHHHHHHHT---TTSHHHHHHHHHHHHHHHHHHHHHHHGGGGT----HHHHHHHHHHHHHHHHHSPPTT---THHHHHHHHHHHHHHHHHHHHHHHH-GGGHHHHHHHHHHTT-GGG-SSHHHHHHHHHHHHHHHHHH-TT-TT-HHHHHHHHHHHHHHHHHHHHHHHGGGTS---HHHHHHHHHHHHHHHHHHHHHHHHHHHHHHTT-S------

Nearest PDB structures (foldseek):
  6u1s-assembly1_A  TM=2.232E-01  e=3.851E+00  synthetic construct
  3sf4-assembly2_B  TM=1.842E-01  e=1.443E+00  Homo sapiens

Solvent-accessible surface area (backbone atoms only — not comparable to full-atom values): 15410 Å² total; per-residue (Å²): 132,84,70,80,52,74,69,50,59,51,55,53,59,69,73,56,53,75,64,58,56,48,47,42,63,48,16,48,65,47,42,69,54,44,53,59,52,49,53,53,60,72,47,40,67,82,74,74,69,75,59,81,40,98,87,50,45,50,52,45,54,50,36,22,52,56,32,15,51,50,31,38,26,49,61,40,50,54,67,50,60,84,86,47,52,76,67,48,16,48,51,52,44,48,53,53,47,41,51,48,45,46,49,56,39,60,54,18,51,81,46,77,36,85,61,48,73,66,49,40,48,24,24,40,53,12,26,50,50,23,55,70,65,51,74,68,90,79,72,83,62,84,74,50,55,59,21,47,51,24,41,49,44,44,69,52,49,48,58,49,49,51,48,46,73,69,36,77,85,39,45,68,60,44,33,53,52,28,46,75,72,72,43,53,88,65,45,47,55,45,63,52,34,21,51,49,26,21,53,49,43,51,33,45,45,50,30,26,79,60,34,84,93,32,54,70,56,11,48,51,50,34,54,54,50,53,70,48,43,38,59,52,50,36,58,57,32,45,81,72,75,74,43,70,55,72,65,54,34,50,30,19,51,48,9,39,52,51,40,52,49,54,48,51,53,51,60,68,42,45,69,58,34,47,74,74,69,54,62,85,79,74,78,86,124